Protein 5XNQ (pdb70)

Solvent-accessible surface area: 14158 Å² total; per-residue (Å²): 146,79,73,109,105,68,51,6,205,120,13,84,38,106,99,151,94,131,61,12,12,0,46,0,31,154,79,33,5,120,92,5,10,103,67,4,7,72,91,0,20,51,0,73,0,8,42,3,117,0,55,66,1,86,86,138,9,0,15,103,0,49,49,0,43,43,0,14,0,7,124,5,54,0,64,104,16,35,69,97,2,1,48,47,1,150,59,1,124,9,0,51,0,19,40,9,129,5,73,114,0,52,60,65,17,0,43,38,0,54,73,0,33,49,0,15,0,24,66,9,81,0,71,105,12,22,93,68,0,1,76,53,0,109,26,0,48,48,0,24,0,9,106,11,58,0,98,72,7,15,20,110,11,1,39,117,0,92,46,0,64,23,0,15,0,13,62,8,91,1,77,82,8,42,150,45,3,8,57,118,0,133,128,3,65,124,1,38,0,36,44,5,106,2,97,80,3,6,82,10,103,18,2,87,98,6,33,72,98,36,139,98,76,126,136,44,101,67,60,5,35,8,38,1,7,54,9,44,3,45,1,2,34,48,0,39,35,0,40,146,6,52,49,132,76,77,110,1,50,1,44,29,37,120,165,9,75,55,92,99,0,33,65,0,49,68,134,79,5,120,29,92,77,73,58,31,38,148,105,16,118,69,40,150

Sequence (284 aa):
PGDPQICPKRCVCQILSPNLATLCAKKGLLFVPPNIDRRTVELRLADNFVTNIKRKDFANMTSLVDLTLSRNTISFITPHAFADLRNLRALHLNSNRLTKITNDMFSGLSNLHHLILNNNQLTLISSTAFDDVFALEELDLSYNNLETIPWDAVEKMVSLHTLSLDHNMIDNIPKGTFSHLHKMTRLDVTSNKLQKLPPDPLFQRAQVLATSGIISPSTFALSFGGNPLHCNCELLWLRRLSREDDLETCASPPLLTGRYFWSIPEEEFLCEPPGDPESNPAGE

Secondary structure (DSSP, 8-state):
--PPPP--TTSEEEEETTEEEEE-TTS--SS--S---TT-SEEE--S----EE-TTTSTT-SS--EEE--S----EE-TTSSTT-SS--EEE--SS---EE-SSSSTT-SS--EEE--S----EE-TTTTTT-TT-SEEE--SS--S---HHHHTT-SS--EEE--SS------TTTTTT-----EEE--SS--S-----GGGGGSS-B-SSSS-BPP--EEE--SS-EE-SGGGHHHHHS-------BEEESGGGTTSBGGGS-GGG--PPP-------TT--

GO terms:
  GO:0005515 protein binding (F, IPI)
  GO:0050728 negative regulation of inflammatory response (P, IDA)

Organism: Homo sapiens (NCBI:txid9606)

B-factor: mean 86.06, std 26.26, range [41.06, 203.65]

Structure (mmCIF, N/CA/C/O backbone):
data_5XNQ
#
_entry.id   5XNQ
#
_cell.length_a   152.601
_cell.length_b   152.601
_cell.length_c   93.822
_cell.angle_alpha   90.00
_cell.angle_beta   90.00
_cell.angle_gamma   120.00
#
_symmetry.space_group_name_H-M   'P 63 2 2'
#
loop_
_entity.id
_entity.type
_entity.pdbx_description
1 polymer 'Leucine-rich repeat and fibronectin type-III domain-containing protein 5'
2 non-polymer 2-acetamido-2-deoxy-beta-D-glucopyranose
3 non-polymer 'SODIUM ION'
4 non-polymer 'CALCIUM ION'
5 non-polymer 'CHLORIDE ION'
6 non-polymer 'SULFATE ION'
7 water water
#
loop_
_atom_site.group_PDB
_atom_site.id
_atom_site.type_symbol
_atom_site.label_atom_id
_atom_site.label_alt_id
_atom_site.label_comp_id
_atom_site.label_asym_id
_atom_site.label_entity_id
_atom_site.label_seq_id
_atom_site.pdbx_PDB_ins_code
_atom_site.Cartn_x
_atom_site.Cartn_y
_atom_site.Cartn_z
_atom_site.occupancy
_atom_site.B_iso_or_equiv
_atom_site.auth_seq_id
_atom_site.auth_comp_id
_atom_site.auth_asym_id
_atom_site.auth_atom_id
_atom_site.pdbx_PDB_model_num
ATOM 1 N N . PRO A 1 1 ? -69.116 7.943 -16.525 1.00 137.58 14 PRO A N 1
ATOM 2 C CA . PRO A 1 1 ? -70.302 8.654 -17.017 1.00 134.29 14 PRO A CA 1
ATOM 3 C C . PRO A 1 1 ? -71.449 7.711 -17.377 1.00 137.46 14 PRO A C 1
ATOM 4 O O . PRO A 1 1 ? -71.308 6.494 -17.263 1.00 134.21 14 PRO A O 1
ATOM 8 N N . GLY A 1 2 ? -72.573 8.282 -17.800 1.00 138.35 15 GLY A N 1
ATOM 9 C CA . GLY A 1 2 ? -73.752 7.517 -18.158 1.00 131.90 15 GLY A CA 1
ATOM 10 C C . GLY A 1 2 ? -73.809 7.142 -19.624 1.00 128.59 15 GLY A C 1
ATOM 11 O O . GLY A 1 2 ? -74.896 6.931 -20.171 1.00 126.44 15 GLY A O 1
ATOM 12 N N . ASP A 1 3 ? -72.644 7.076 -20.270 1.00 128.83 16 ASP A N 1
ATOM 13 C CA . ASP A 1 3 ? -72.569 6.844 -21.705 1.00 127.75 16 ASP A CA 1
ATOM 14 C C . ASP A 1 3 ? -73.283 5.546 -22.089 1.00 123.25 16 ASP A C 1
ATOM 15 O O . ASP A 1 3 ? -73.433 4.639 -21.262 1.00 118.24 16 ASP A O 1
ATOM 20 N N . PRO A 1 4 ? -73.752 5.441 -23.334 1.00 120.95 17 PRO A N 1
ATOM 21 C CA . PRO A 1 4 ? -74.341 4.180 -23.795 1.00 119.95 17 PRO A CA 1
ATOM 22 C C . PRO A 1 4 ? -73.313 3.057 -23.777 1.00 113.10 17 PRO A C 1
ATOM 23 O O . PRO A 1 4 ? -72.103 3.283 -23.824 1.00 106.55 17 PRO A O 1
ATOM 27 N N . GLN A 1 5 ? -73.816 1.829 -23.700 1.00 108.30 18 GLN A N 1
ATOM 28 C CA . GLN A 1 5 ? -72.942 0.670 -23.579 1.00 103.07 18 GLN A CA 1
ATOM 29 C C . GLN A 1 5 ? -72.163 0.432 -24.868 1.00 100.70 18 GLN A C 1
ATOM 30 O O . GLN A 1 5 ? -72.716 0.483 -25.970 1.00 98.63 18 GLN A O 1
ATOM 36 N N . ILE A 1 6 ? -70.866 0.170 -24.717 1.00 93.47 19 ILE A N 1
ATOM 37 C CA . ILE A 1 6 ? -69.969 -0.137 -25.826 1.00 86.61 19 ILE A CA 1
ATOM 38 C C . ILE A 1 6 ? -69.796 -1.647 -25.903 1.00 82.24 19 ILE A C 1
ATOM 39 O O . ILE A 1 6 ? -69.575 -2.307 -24.879 1.00 79.71 19 ILE A O 1
ATOM 44 N N . CYS A 1 7 ? -69.902 -2.199 -27.112 1.00 76.97 20 CYS A N 1
ATOM 45 C CA . CYS A 1 7 ? -69.631 -3.606 -27.335 1.00 69.04 20 CYS A CA 1
ATOM 46 C C . CYS A 1 7 ? -68.818 -3.754 -28.614 1.00 71.06 20 CYS A C 1
ATOM 47 O O . CYS A 1 7 ? -69.096 -3.067 -29.608 1.00 78.32 20 CYS A O 1
ATOM 50 N N . PRO A 1 8 ? -67.824 -4.639 -28.626 1.00 71.24 21 PRO A N 1
ATOM 51 C CA . PRO A 1 8 ? -67.060 -4.868 -29.855 1.00 68.61 21 PRO A CA 1
ATOM 52 C C . PRO A 1 8 ? -67.900 -5.590 -30.895 1.00 65.72 21 PRO A C 1
ATOM 53 O O . PRO A 1 8 ? -68.861 -6.297 -30.583 1.00 68.20 21 PRO A O 1
ATOM 57 N N . LYS A 1 9 ? -67.555 -5.356 -32.163 1.00 72.27 22 LYS A N 1
ATOM 58 C CA . LYS A 1 9 ? -68.356 -5.902 -33.256 1.00 72.38 22 LYS A CA 1
ATOM 59 C C . LYS A 1 9 ? -68.389 -7.420 -33.198 1.00 73.52 22 LYS A C 1
ATOM 60 O O . LYS A 1 9 ? -69.432 -8.037 -33.452 1.00 72.38 22 LYS A O 1
ATOM 66 N N . ARG A 1 10 ? -67.264 -8.033 -32.832 1.00 74.61 23 ARG A N 1
ATOM 67 C CA . ARG A 1 10 ? -67.098 -9.479 -32.817 1.00 66.77 23 ARG A CA 1
ATOM 68 C C . ARG A 1 10 ? -67.583 -10.138 -31.534 1.00 64.13 23 ARG A C 1
ATOM 69 O O . ARG A 1 10 ? -67.587 -11.369 -31.459 1.00 70.72 23 ARG A O 1
ATOM 77 N N . CYS A 1 11 ? -67.988 -9.379 -30.529 1.00 56.30 24 CYS A N 1
ATOM 78 C CA . CYS A 1 11 ? -68.312 -9.975 -29.244 1.00 59.14 24 CYS A CA 1
ATOM 79 C C . CYS A 1 11 ? -69.812 -9.940 -28.997 1.00 61.38 24 CYS A C 1
ATOM 80 O O . CYS A 1 11 ? -70.598 -9.411 -29.785 1.00 70.83 24 CYS A O 1
ATOM 83 N N . VAL A 1 12 ? -70.204 -10.511 -27.867 1.00 60.89 25 VAL A N 1
ATOM 84 C CA . VAL A 1 12 ? -71.582 -10.459 -27.391 1.00 61.48 25 VAL A CA 1
ATOM 85 C C . VAL A 1 12 ? -71.557 -9.896 -25.978 1.00 56.62 25 VAL A C 1
ATOM 86 O O . VAL A 1 12 ? -70.783 -10.361 -25.136 1.00 62.29 25 VAL A O 1
ATOM 90 N N . CYS A 1 13 ? -72.379 -8.885 -25.723 1.00 56.56 26 CYS A N 1
ATOM 91 C CA . CYS A 1 13 ? -72.408 -8.220 -24.430 1.00 63.55 26 CYS A CA 1
ATOM 92 C C . CYS A 1 13 ? -73.741 -8.484 -23.746 1.00 69.13 26 CYS A C 1
ATOM 93 O O . CYS A 1 13 ? -74.802 -8.220 -24.321 1.00 72.01 26 CYS A O 1
ATOM 96 N N . GLN A 1 14 ? -73.679 -9.015 -22.528 1.00 67.64 27 GLN A N 1
ATOM 97 C CA . GLN A 1 14 ? -74.858 -9.334 -21.738 1.00 69.90 27 GLN A CA 1
ATOM 98 C C . GLN A 1 14 ? -74.985 -8.352 -20.583 1.00 71.70 27 GLN A C 1
ATOM 99 O O . GLN A 1 14 ? -73.986 -7.976 -19.964 1.00 70.96 27 GLN A O 1
ATOM 105 N N . ILE A 1 15 ? -76.214 -7.932 -20.300 1.00 73.90 28 ILE A N 1
ATOM 106 C CA . ILE A 1 15 ? -76.511 -7.115 -19.133 1.00 81.39 28 ILE A CA 1
ATOM 107 C C . ILE A 1 15 ? -77.517 -7.881 -18.286 1.00 74.08 28 ILE A C 1
ATOM 108 O O . ILE A 1 15 ? -78.682 -8.024 -18.678 1.00 76.01 28 ILE A O 1
ATOM 113 N N . LEU A 1 16 ? -77.079 -8.374 -17.129 1.00 92.30 29 LEU A N 1
ATOM 114 C CA . LEU A 1 16 ? -77.990 -8.844 -16.090 1.00 94.15 29 LEU A CA 1
ATOM 115 C C . LEU A 1 16 ? -77.798 -7.902 -14.915 1.00 99.62 29 LEU A C 1
ATOM 116 O O . LEU A 1 16 ? -76.812 -8.021 -14.183 1.00 108.32 29 LEU A O 1
ATOM 121 N N . SER A 1 17 ? -78.760 -7.008 -14.709 1.00 106.15 30 SER A N 1
ATOM 122 C CA . SER A 1 17 ? -78.547 -5.828 -13.876 1.00 118.18 30 SER A CA 1
ATOM 123 C C . SER A 1 17 ? -78.129 -6.177 -12.454 1.00 117.08 30 SER A C 1
ATOM 124 O O . SER A 1 17 ? -78.652 -7.123 -11.863 1.00 107.42 30 SER A O 1
ATOM 127 N N . PRO A 1 18 ? -77.172 -5.414 -11.899 1.00 124.20 31 PRO A N 1
ATOM 128 C CA . PRO A 1 18 ? -76.377 -4.344 -12.524 1.00 117.90 31 PRO A CA 1
ATOM 129 C C . PRO A 1 18 ? -75.278 -4.818 -13.489 1.00 121.40 31 PRO A C 1
ATOM 130 O O . PRO A 1 18 ? -74.803 -4.034 -14.312 1.00 108.72 31 PRO A O 1
ATOM 134 N N . ASN A 1 19 ? -74.892 -6.087 -13.373 1.00 118.23 32 ASN A N 1
ATOM 135 C CA . ASN A 1 19 ? -73.681 -6.598 -14.006 1.00 104.89 32 ASN A CA 1
ATOM 136 C C . ASN A 1 19 ? -73.745 -6.569 -15.533 1.00 93.96 32 ASN A C 1
ATOM 137 O O . ASN A 1 19 ? -74.793 -6.797 -16.149 1.00 94.25 32 ASN A O 1
ATOM 142 N N . LEU A 1 20 ? -72.580 -6.306 -16.133 1.00 79.07 33 LEU A N 1
ATOM 143 C CA . LEU A 1 20 ? -72.349 -6.335 -17.571 1.00 75.36 33 LEU A CA 1
ATOM 144 C C . LEU A 1 20 ? -71.178 -7.265 -17.864 1.00 72.74 33 LEU A C 1
ATOM 145 O O . LEU A 1 20 ? -70.177 -7.261 -17.141 1.00 74.60 33 LEU A O 1
ATOM 150 N N . ALA A 1 21 ? -71.306 -8.064 -18.923 1.00 69.97 34 ALA A N 1
ATOM 151 C CA . ALA A 1 21 ? -70.295 -9.032 -19.323 1.00 67.94 34 ALA A CA 1
ATOM 152 C C . ALA A 1 21 ? -70.015 -8.901 -20.812 1.00 66.46 34 ALA A C 1
ATOM 153 O O . ALA A 1 21 ? -70.937 -8.713 -21.609 1.00 66.13 34 ALA A O 1
ATOM 155 N N . THR A 1 22 ? -68.740 -9.001 -21.182 1.00 60.54 35 THR A N 1
ATOM 156 C CA . THR A 1 22 ? -68.318 -8.979 -22.580 1.00 60.85 35 THR A CA 1
ATOM 157 C C . THR A 1 22 ? -67.717 -10.337 -22.920 1.00 61.20 35 THR A C 1
ATOM 158 O O . THR A 1 22 ? -66.640 -10.685 -22.423 1.00 55.44 35 THR A O 1
ATOM 162 N N . LEU A 1 23 ? -68.405 -11.097 -23.770 1.00 58.36 36 LEU A N 1
ATOM 163 C CA . LEU A 1 23 ? -67.972 -12.432 -24.173 1.00 57.18 36 LEU A CA 1
ATOM 164 C C . LEU A 1 23 ? -67.420 -12.333 -25.590 1.00 51.58 36 LEU A C 1
ATOM 165 O O . LEU A 1 23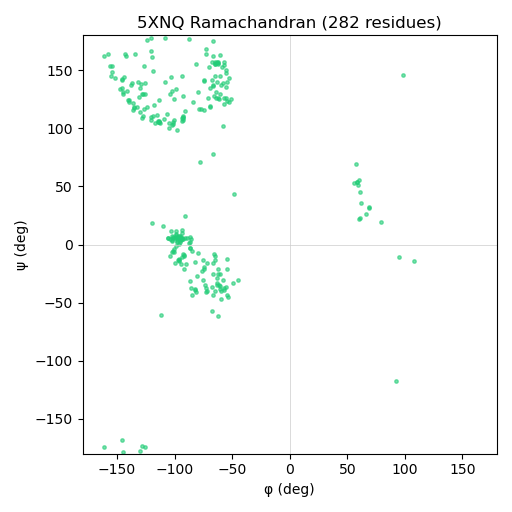 ? -68.172 -12.176 -26.556 1.00 48.94 36 LEU A O 1
ATOM 170 N N . CYS A 1 24 ? -66.092 -12.379 -25.694 1.00 56.75 37 CYS A N 1
ATOM 171 C CA . CYS A 1 24 ? -65.360 -12.392 -26.954 1.00 56.83 37 CYS A CA 1
ATOM 172 C C . CYS A 1 24 ? -64.776 -13.757 -27.313 1.00 52.57 37 CYS A C 1
ATOM 173 O O . CYS A 1 24 ? -63.996 -13.848 -28.266 1.00 57.27 37 CYS A O 1
ATOM 176 N N . ALA A 1 25 ? -65.073 -14.801 -26.542 1.00 55.72 38 ALA A N 1
ATOM 177 C CA . ALA A 1 25 ? -64.333 -16.054 -26.658 1.00 48.88 38 ALA A CA 1
ATOM 178 C C . ALA A 1 25 ? -64.506 -16.708 -28.026 1.00 50.60 38 ALA A C 1
ATOM 179 O O . ALA A 1 25 ? -65.599 -16.716 -28.599 1.00 52.75 38 ALA A O 1
ATOM 181 N N . LYS A 1 26 ? -63.404 -17.259 -28.542 1.00 47.81 39 LYS A N 1
ATOM 182 C CA . LYS A 1 26 ? -63.402 -18.082 -29.755 1.00 56.34 39 LYS A CA 1
ATOM 183 C C . LYS A 1 26 ? -63.880 -17.296 -30.975 1.00 54.71 39 LYS A C 1
ATOM 184 O O . LYS A 1 26 ? -64.558 -17.830 -31.855 1.00 54.37 39 LYS A O 1
ATOM 190 N N . LYS A 1 27 ? -63.536 -16.012 -31.026 1.00 54.92 40 LYS A N 1
ATOM 191 C CA . LYS A 1 27 ? -63.860 -15.173 -32.173 1.00 55.23 40 LYS A CA 1
ATOM 192 C C . LYS A 1 27 ? -62.701 -15.002 -33.148 1.00 58.41 40 LYS A C 1
ATOM 193 O O . LYS A 1 27 ? -62.868 -14.328 -34.169 1.00 61.94 40 LYS A O 1
ATOM 199 N N . GLY A 1 28 ? -61.540 -15.592 -32.867 1.00 59.03 41 GLY A N 1
ATOM 200 C CA . GLY A 1 28 ? -60.400 -15.466 -33.754 1.00 49.50 41 GLY A CA 1
ATOM 201 C C . GLY A 1 28 ? -59.634 -14.168 -33.640 1.00 53.71 41 GLY A C 1
ATOM 202 O O . GLY A 1 28 ? -58.894 -13.815 -34.563 1.00 52.22 41 GLY A O 1
ATOM 203 N N . LEU A 1 29 ? -59.780 -13.448 -32.530 1.00 48.03 42 LEU A N 1
ATOM 204 C CA . LEU A 1 29 ? -59.138 -12.150 -32.380 1.00 51.81 42 LEU A CA 1
ATOM 205 C C . LEU A 1 29 ? -57.622 -12.286 -32.322 1.00 58.05 42 LEU A C 1
ATOM 206 O O . LEU A 1 29 ? -57.087 -13.179 -31.659 1.00 61.87 42 LEU A O 1
ATOM 211 N N . LEU A 1 30 ? -56.930 -11.391 -33.026 1.00 61.93 43 LEU A N 1
ATOM 212 C CA . LEU A 1 30 ? -55.477 -11.298 -32.958 1.00 57.86 43 LEU A CA 1
ATOM 213 C C . LEU A 1 30 ? -54.992 -10.305 -31.910 1.00 56.94 43 LEU A C 1
ATOM 214 O O . LEU A 1 30 ? -53.790 -10.264 -31.628 1.00 64.29 43 LEU A O 1
ATOM 219 N N . PHE A 1 31 ? -55.891 -9.509 -31.338 1.00 58.17 44 PHE A N 1
ATOM 220 C CA . PHE A 1 31 ? -55.550 -8.557 -30.290 1.00 61.28 44 PHE A CA 1
ATOM 221 C C . PHE A 1 31 ? -56.817 -8.238 -29.515 1.00 58.93 44 PHE A C 1
ATOM 222 O O . PHE A 1 31 ? -57.929 -8.530 -29.964 1.00 61.38 44 PHE A O 1
ATOM 230 N N . VAL A 1 32 ? -56.636 -7.649 -28.338 1.00 56.22 45 VAL A N 1
ATOM 231 C CA . VAL A 1 32 ? -57.805 -7.237 -27.555 1.00 62.22 45 VAL A CA 1
ATOM 232 C C . VAL A 1 32 ? -58.586 -6.190 -28.339 1.00 66.17 45 VAL A C 1
ATOM 233 O O . VAL A 1 32 ? -57.997 -5.184 -28.782 1.00 67.72 45 VAL A O 1
ATOM 237 N N . PRO A 1 33 ? -59.883 -6.381 -28.564 1.00 67.55 46 PRO A N 1
ATOM 238 C CA . PRO A 1 33 ? -60.676 -5.379 -29.283 1.00 72.24 46 PRO A CA 1
ATOM 239 C C . PRO A 1 33 ? -60.566 -4.020 -28.616 1.00 80.31 46 PRO A C 1
ATOM 240 O O . PRO A 1 33 ? -60.636 -3.914 -27.382 1.00 70.88 46 PRO A O 1
ATOM 244 N N . PRO A 1 34 ? -60.385 -2.956 -29.404 1.00 89.09 47 PRO A N 1
ATOM 245 C CA . PRO A 1 34 ? -60.071 -1.652 -28.797 1.00 85.59 47 PRO A CA 1
ATOM 246 C C . PRO A 1 34 ? -61.216 -1.064 -27.995 1.00 89.07 47 PRO A C 1
ATOM 247 O O . PRO A 1 34 ? -60.975 -0.439 -26.954 1.00 87.20 47 PRO A O 1
ATOM 251 N N . ASN A 1 35 ? -62.457 -1.249 -28.435 1.00 81.04 48 ASN A N 1
ATOM 252 C CA . ASN A 1 35 ? -63.606 -0.662 -27.754 1.00 79.54 48 ASN A CA 1
ATOM 253 C C . ASN A 1 35 ? -64.264 -1.752 -26.919 1.00 81.25 48 ASN A C 1
ATOM 254 O O . ASN A 1 35 ? -64.963 -2.622 -27.442 1.00 86.39 48 ASN A O 1
ATOM 259 N N . ILE A 1 36 ? -64.054 -1.680 -25.608 1.00 76.51 49 ILE A N 1
ATOM 260 C CA . ILE A 1 36 ? -64.685 -2.566 -24.640 1.00 65.12 49 ILE A CA 1
ATOM 261 C C . ILE A 1 36 ? -65.131 -1.693 -23.482 1.00 66.24 49 ILE A C 1
ATOM 262 O O . ILE A 1 36 ? -64.303 -1.010 -22.868 1.00 68.53 49 ILE A O 1
ATOM 267 N N . ASP A 1 37 ? -66.428 -1.703 -23.189 1.00 68.72 50 ASP A N 1
ATOM 268 C CA . ASP A 1 37 ? -66.965 -0.805 -22.178 1.00 70.52 50 ASP A CA 1
ATOM 269 C C . ASP A 1 37 ? -66.221 -0.984 -20.863 1.00 71.57 50 ASP A C 1
ATOM 270 O O . ASP A 1 37 ? -66.110 -2.097 -20.343 1.00 76.16 50 ASP A O 1
ATOM 275 N N . ARG A 1 38 ? -65.705 0.124 -20.331 1.00 72.10 51 ARG A N 1
ATOM 276 C CA . ARG A 1 38 ? -64.867 0.071 -19.140 1.00 75.96 51 ARG A CA 1
ATOM 277 C C . ARG A 1 38 ? -65.620 -0.404 -17.905 1.00 76.62 51 ARG A C 1
ATOM 278 O O . ARG A 1 38 ? -64.984 -0.669 -16.880 1.00 81.73 51 ARG A O 1
ATOM 286 N N . ARG A 1 39 ? -66.943 -0.520 -17.975 1.00 73.45 52 ARG A N 1
ATOM 287 C CA . ARG A 1 39 ? -67.754 -0.940 -16.842 1.00 77.56 52 ARG A CA 1
ATOM 288 C C . ARG A 1 39 ? -68.015 -2.441 -16.816 1.00 76.88 52 ARG A C 1
ATOM 289 O O . ARG A 1 39 ? -68.774 -2.903 -15.958 1.00 75.40 52 ARG A O 1
ATOM 297 N N . THR A 1 40 ? -67.417 -3.205 -17.730 1.00 71.46 53 THR A N 1
ATOM 298 C CA . THR A 1 40 ? -67.683 -4.637 -17.801 1.00 72.28 53 THR A CA 1
ATOM 299 C C . THR A 1 40 ? -67.218 -5.342 -16.530 1.00 69.01 53 THR A C 1
ATOM 300 O O . THR A 1 40 ? -66.100 -5.127 -16.052 1.00 69.38 53 THR A O 1
ATOM 304 N N . VAL A 1 41 ? -68.102 -6.167 -15.967 1.00 67.29 54 VAL A N 1
ATOM 305 C CA . VAL A 1 41 ? -67.765 -6.930 -14.769 1.00 68.80 54 VAL A CA 1
ATOM 306 C C . VAL A 1 41 ? -66.989 -8.196 -15.122 1.00 69.51 54 VAL A C 1
ATOM 307 O O . VAL A 1 41 ? -66.050 -8.578 -14.413 1.00 62.52 54 VAL A O 1
ATOM 311 N N . GLU A 1 42 ? -67.364 -8.868 -16.210 1.00 74.09 55 GLU A N 1
ATOM 312 C CA . GLU A 1 42 ? -66.748 -10.126 -16.617 1.00 69.32 55 GLU A CA 1
ATOM 313 C C . GLU A 1 42 ? -66.321 -10.021 -18.074 1.00 66.99 55 GLU A C 1
ATOM 314 O O . GLU A 1 42 ? -67.125 -9.645 -18.933 1.00 64.85 55 GLU A O 1
ATOM 320 N N . LEU A 1 43 ? -65.063 -10.365 -18.351 1.00 59.67 56 LEU A N 1
ATOM 321 C CA . LEU A 1 43 ? -64.491 -10.255 -19.689 1.00 53.23 56 LEU A CA 1
ATOM 322 C C . LEU A 1 43 ? -63.904 -11.599 -20.088 1.00 59.79 56 LEU A C 1
ATOM 323 O O . LEU A 1 43 ? -62.951 -12.070 -19.459 1.00 59.78 56 LEU A O 1
ATOM 328 N N . ARG A 1 44 ? -64.459 -12.208 -21.138 1.00 62.05 57 ARG A N 1
ATOM 329 C CA . ARG A 1 44 ? -64.049 -13.538 -21.582 1.00 57.14 57 ARG A CA 1
ATOM 330 C C . ARG A 1 44 ? -63.375 -13.402 -22.943 1.00 54.67 57 ARG A C 1
ATOM 331 O O . ARG A 1 44 ? -64.043 -13.188 -23.959 1.00 53.97 57 ARG A O 1
ATOM 339 N N . LEU A 1 45 ? -62.046 -13.504 -22.952 1.00 55.01 58 LEU A N 1
ATOM 340 C CA . LEU A 1 45 ? -61.242 -13.479 -24.168 1.00 51.66 58 LEU A CA 1
ATOM 341 C C . LEU A 1 45 ? -60.728 -14.852 -24.592 1.00 50.48 58 LEU A C 1
ATOM 342 O O . LEU A 1 45 ? -59.952 -14.937 -25.550 1.00 57.33 58 LEU A O 1
ATOM 347 N N . ALA A 1 46 ? -61.124 -15.919 -23.901 1.00 52.56 59 ALA A N 1
ATOM 348 C CA . ALA A 1 46 ? -60.469 -17.210 -24.060 1.00 53.89 59 ALA A CA 1
ATOM 349 C C . ALA A 1 46 ? -60.609 -17.742 -25.488 1.00 50.67 59 ALA A C 1
ATOM 350 O O . ALA A 1 46 ? -61.519 -17.375 -26.238 1.00 53.17 59 ALA A O 1
ATOM 352 N N . ASP A 1 47 ? -59.668 -18.611 -25.858 1.00 52.75 60 ASP A N 1
ATOM 353 C CA . ASP A 1 47 ? -59.654 -19.284 -27.158 1.00 55.86 60 ASP A CA 1
ATOM 354 C C . ASP A 1 47 ? -59.551 -18.287 -28.310 1.00 52.99 60 ASP A C 1
ATOM 355 O O . ASP A 1 47 ? -60.253 -18.388 -29.317 1.00 55.79 60 ASP A O 1
ATOM 360 N N . ASN A 1 48 ? -58.648 -17.324 -28.159 1.00 55.68 61 ASN A N 1
ATOM 361 C CA . ASN A 1 48 ? -58.302 -16.396 -29.225 1.00 53.43 61 ASN A CA 1
ATOM 362 C C . ASN A 1 48 ? -56.797 -16.453 -29.465 1.00 58.40 61 ASN A C 1
ATOM 363 O O . ASN A 1 48 ? -56.064 -17.187 -28.798 1.00 63.30 61 ASN A O 1
ATOM 368 N N . PHE A 1 49 ? -56.347 -15.708 -30.468 1.00 63.12 62 PHE A N 1
ATOM 369 C CA . PHE A 1 49 ? -54.954 -15.693 -30.890 1.00 61.31 62 PHE A CA 1
ATOM 370 C C . PHE A 1 49 ? -54.177 -14.460 -30.424 1.00 59.21 62 PHE A C 1
ATOM 371 O O . PHE A 1 49 ? -53.089 -14.203 -30.950 1.00 63.68 62 PHE A O 1
ATOM 379 N N . VAL A 1 50 ? -54.739 -13.665 -29.505 1.00 53.32 63 VAL A N 1
ATOM 380 C CA . VAL A 1 50 ? -54.090 -12.443 -29.029 1.00 59.83 63 VAL A CA 1
ATOM 381 C C . VAL A 1 50 ? -52.658 -12.731 -28.601 1.00 64.02 63 VAL A C 1
ATOM 382 O O . VAL A 1 50 ? -52.417 -13.614 -27.773 1.00 56.80 63 VAL A O 1
ATOM 386 N N . THR A 1 51 ? -51.699 -11.990 -29.174 1.00 66.20 64 THR A N 1
ATOM 387 C CA . THR A 1 51 ? -50.291 -12.150 -28.821 1.00 57.95 64 THR A CA 1
ATOM 388 C C . THR A 1 51 ? -49.753 -11.119 -27.830 1.00 63.16 64 THR A C 1
ATOM 389 O O . THR A 1 51 ? -48.714 -11.371 -27.208 1.00 60.88 64 THR A O 1
ATOM 393 N N . ASN A 1 52 ? -50.447 -10.006 -27.605 1.00 66.32 65 ASN A N 1
ATOM 394 C CA . ASN A 1 52 ? -49.853 -8.919 -26.836 1.00 65.10 65 ASN A CA 1
ATOM 395 C C . ASN A 1 52 ? -50.919 -8.213 -26.014 1.00 71.64 65 ASN A C 1
ATOM 396 O O . ASN A 1 52 ? -52.045 -8.017 -26.479 1.00 78.26 65 ASN A O 1
ATOM 401 N N . ILE A 1 53 ? -50.550 -7.818 -24.801 1.00 65.35 66 ILE A N 1
ATOM 402 C CA . ILE A 1 53 ? -51.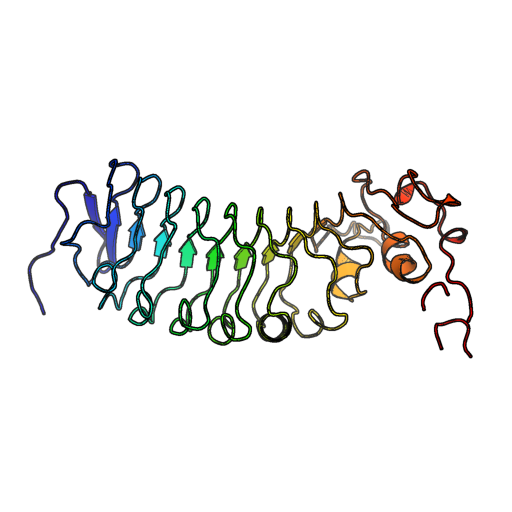431 -7.071 -23.913 1.00 70.41 66 ILE A CA 1
ATOM 403 C C . ILE A 1 53 ? -50.897 -5.648 -23.830 1.00 82.16 66 ILE A C 1
ATOM 404 O O . ILE A 1 53 ? -49.856 -5.397 -23.210 1.00 86.08 66 ILE A O 1
ATOM 409 N N . LYS A 1 54 ? -51.610 -4.718 -24.455 1.00 80.49 67 LYS A N 1
ATOM 410 C CA . LYS A 1 54 ? -51.248 -3.312 -24.421 1.00 73.10 67 LYS A CA 1
ATOM 411 C C . LYS A 1 54 ? -51.741 -2.662 -23.129 1.00 78.67 67 LYS A C 1
ATOM 412 O O . LYS A 1 54 ? -52.682 -3.133 -22.484 1.00 74.78 67 LYS A O 1
ATOM 418 N N . ARG A 1 55 ? -51.068 -1.574 -22.743 1.00 85.81 68 ARG A N 1
ATOM 419 C CA . ARG A 1 55 ? -51.457 -0.843 -21.540 1.00 79.12 68 ARG A CA 1
ATOM 420 C C . ARG A 1 55 ? -52.911 -0.390 -21.612 1.00 75.12 68 ARG A C 1
ATOM 421 O O . ARG A 1 55 ? -53.629 -0.415 -20.605 1.00 70.75 68 ARG A O 1
ATOM 429 N N . LYS A 1 56 ? -53.366 0.010 -22.798 1.00 77.38 69 LYS A N 1
ATOM 430 C CA . LYS A 1 56 ? -54.708 0.551 -22.966 1.00 82.43 69 LYS A CA 1
ATOM 431 C C . LYS A 1 56 ? -55.798 -0.513 -22.939 1.00 80.10 69 LYS A C 1
ATOM 432 O O . LYS A 1 56 ? -56.977 -0.156 -22.829 1.00 80.83 69 LYS A O 1
ATOM 438 N N . ASP A 1 57 ? -55.443 -1.796 -23.041 1.00 77.27 70 ASP A N 1
ATOM 439 C CA . ASP A 1 57 ? -56.453 -2.835 -23.217 1.00 72.87 70 ASP A CA 1
ATOM 440 C C . ASP A 1 57 ? -57.404 -2.895 -22.028 1.00 75.33 70 ASP A C 1
ATOM 441 O O . ASP A 1 57 ? -58.614 -2.690 -22.170 1.00 81.01 70 ASP A O 1
ATOM 446 N N . PHE A 1 58 ? -56.871 -3.182 -20.845 1.00 73.66 71 PHE A N 1
ATOM 447 C CA . PHE A 1 58 ? -57.670 -3.330 -19.638 1.00 73.16 71 PHE A CA 1
ATOM 448 C C . PHE A 1 58 ? -57.662 -2.084 -18.763 1.00 74.97 71 PHE A C 1
ATOM 449 O O . PHE A 1 58 ? -58.196 -2.121 -17.649 1.00 77.79 71 PHE A O 1
ATOM 457 N N . ALA A 1 59 ? -57.045 -0.998 -19.229 1.00 79.30 72 ALA A N 1
ATOM 458 C CA . ALA A 1 59 ? -56.982 0.232 -18.451 1.00 81.48 72 ALA A CA 1
ATOM 459 C C . ALA A 1 59 ? -58.375 0.693 -18.040 1.00 79.83 72 ALA A C 1
ATOM 460 O O . ALA A 1 59 ? -59.334 0.595 -18.810 1.00 83.48 72 ALA A O 1
ATOM 462 N N . ASN A 1 60 ? -58.472 1.177 -16.799 1.00 82.52 73 ASN A N 1
ATOM 463 C CA . ASN A 1 60 ? -59.679 1.787 -16.239 1.00 92.55 73 ASN A CA 1
ATOM 464 C C . ASN A 1 60 ? -60.836 0.812 -16.083 1.00 85.61 73 ASN A C 1
ATOM 465 O O . ASN A 1 60 ? -61.995 1.237 -16.078 1.00 82.88 73 ASN A O 1
ATOM 470 N N . MET A 1 61 ? -60.584 -0.480 -15.923 1.00 84.92 74 MET A N 1
ATOM 471 C CA . MET A 1 61 ? -61.688 -1.402 -15.683 1.00 85.38 74 MET A CA 1
ATOM 472 C C . MET A 1 61 ? -61.730 -1.610 -14.176 1.00 82.02 74 MET A C 1
ATOM 473 O O . MET A 1 61 ? -60.989 -2.424 -13.618 1.00 87.30 74 MET A O 1
ATOM 478 N N . THR A 1 62 ? -62.638 -0.880 -13.530 1.00 82.23 75 THR A N 1
ATOM 479 C CA . THR A 1 62 ? -62.730 -0.875 -12.078 1.00 85.24 75 THR A CA 1
ATOM 480 C C . THR A 1 62 ? -63.574 -2.031 -11.567 1.00 88.33 75 THR A C 1
ATOM 481 O O . THR A 1 62 ? -63.197 -2.705 -10.602 1.00 92.10 75 THR A O 1
ATOM 485 N N . SER A 1 63 ? -64.709 -2.278 -12.213 1.00 84.05 76 SER A N 1
ATOM 486 C CA . SER A 1 63 ? -65.645 -3.306 -11.792 1.00 85.24 76 SER A CA 1
ATOM 487 C C . SER A 1 63 ? -65.319 -4.672 -12.376 1.00 78.58 76 SER A C 1
ATOM 488 O O . SER A 1 63 ? -66.059 -5.628 -12.123 1.00 77.28 76 SER A O 1
ATOM 491 N N . LEU A 1 64 ? -64.241 -4.785 -13.148 1.00 69.59 77 LEU A N 1
ATOM 492 C CA . LEU A 1 64 ? -63.873 -6.065 -13.735 1.00 68.09 77 LEU A CA 1
ATOM 493 C C . LEU A 1 64 ? -63.515 -7.064 -12.640 1.00 68.02 77 LEU A C 1
ATOM 494 O O . LEU A 1 64 ? -62.658 -6.797 -11.792 1.00 68.38 77 LEU A O 1
ATOM 499 N N . VAL A 1 65 ? -64.170 -8.222 -12.672 1.00 72.81 78 VAL A N 1
ATOM 500 C CA . VAL A 1 65 ? -64.008 -9.262 -11.658 1.00 73.43 78 VAL A CA 1
ATOM 501 C C . VAL A 1 65 ? -63.325 -10.495 -12.238 1.00 72.34 78 VAL A C 1
ATOM 502 O O . VAL A 1 65 ? -62.275 -10.919 -11.752 1.00 69.79 78 VAL A O 1
ATOM 506 N N . ASP A 1 66 ? -63.936 -11.119 -13.240 1.00 67.65 79 ASP A N 1
ATOM 507 C CA . ASP A 1 66 ? -63.358 -12.274 -13.913 1.00 70.07 79 ASP A CA 1
ATOM 508 C C . ASP A 1 66 ? -62.769 -11.847 -15.252 1.00 69.53 79 ASP A C 1
ATOM 509 O O . ASP A 1 66 ? -63.419 -11.137 -16.026 1.00 66.55 79 ASP A O 1
ATOM 514 N N . LEU A 1 67 ? -61.535 -12.272 -15.513 1.00 58.42 80 LEU A N 1
ATOM 515 C CA . LEU A 1 67 ? -60.869 -12.050 -16.791 1.00 55.68 80 LEU A CA 1
ATOM 516 C C . LEU A 1 67 ? -60.193 -13.348 -17.207 1.00 59.93 80 LEU A C 1
ATOM 517 O O . LEU A 1 67 ? -59.312 -13.843 -16.496 1.00 59.79 80 LEU A O 1
ATOM 522 N N . THR A 1 68 ? -60.601 -13.899 -18.350 1.00 54.85 81 THR A N 1
ATOM 523 C CA . THR A 1 68 ? -60.077 -15.173 -18.837 1.00 57.46 81 THR A CA 1
ATOM 524 C C . THR A 1 68 ? -59.396 -14.931 -20.177 1.00 56.87 81 THR A C 1
ATOM 525 O O . THR A 1 68 ? -60.058 -14.605 -21.169 1.00 59.46 81 THR A O 1
ATOM 529 N N . LEU A 1 69 ? -58.071 -15.049 -20.187 1.00 56.73 82 LEU A N 1
ATOM 530 C CA . LEU A 1 69 ? -57.251 -14.992 -21.388 1.00 55.11 82 LEU A CA 1
ATOM 531 C C . LEU A 1 69 ? -56.861 -16.375 -21.900 1.00 56.39 82 LEU A C 1
ATOM 532 O O . LEU A 1 69 ? -56.023 -16.477 -22.802 1.00 62.13 82 LEU A O 1
ATOM 537 N N . SER A 1 70 ? -57.433 -17.430 -21.322 1.00 57.05 83 SER A N 1
ATOM 538 C CA . SER A 1 70 ? -56.970 -18.799 -21.523 1.00 58.41 83 SER A CA 1
ATOM 539 C C . SER A 1 70 ? -56.916 -19.179 -23.000 1.00 55.44 83 SER A C 1
ATOM 540 O O . SER A 1 70 ? -57.709 -18.710 -23.820 1.00 53.71 83 SER A O 1
ATOM 543 N N . ARG A 1 71 ? -55.954 -20.045 -23.325 1.00 56.52 84 ARG A N 1
ATOM 544 C CA . ARG A 1 71 ? -55.794 -20.602 -24.669 1.00 54.59 84 ARG A CA 1
ATOM 545 C C . ARG A 1 71 ? -55.660 -19.496 -25.713 1.00 61.38 84 ARG A C 1
ATOM 546 O O . ARG A 1 71 ? -56.370 -19.453 -26.720 1.00 60.45 84 ARG A O 1
ATOM 554 N N . ASN A 1 72 ? -54.723 -18.599 -25.449 1.00 64.26 85 ASN A N 1
ATOM 555 C CA . ASN A 1 72 ? -54.236 -17.594 -26.374 1.00 60.79 85 ASN A CA 1
ATOM 556 C C . ASN A 1 72 ? -52.746 -17.832 -26.554 1.00 62.35 85 ASN A C 1
ATOM 557 O O . ASN A 1 72 ? -52.128 -18.601 -25.815 1.00 72.29 85 ASN A O 1
ATOM 562 N N . THR A 1 73 ? -52.163 -17.212 -27.563 1.00 65.19 86 THR A N 1
ATOM 563 C CA . THR A 1 73 ? -50.714 -17.239 -27.706 1.00 67.16 86 THR A CA 1
ATOM 564 C C . THR A 1 73 ? -50.207 -15.870 -27.275 1.00 63.15 86 THR A C 1
ATOM 565 O O . THR A 1 73 ? -50.185 -14.941 -28.078 1.00 75.80 86 THR A O 1
ATOM 569 N N . ILE A 1 74 ? -49.704 -15.773 -26.046 1.00 61.89 87 ILE A N 1
ATOM 570 C CA . ILE A 1 74 ? -49.350 -14.493 -25.435 1.00 62.99 87 ILE A CA 1
ATOM 571 C C . ILE A 1 74 ? -47.912 -14.590 -24.947 1.00 68.05 87 ILE A C 1
ATOM 572 O O . ILE A 1 74 ? -47.625 -15.311 -23.983 1.00 60.42 87 ILE A O 1
ATOM 577 N N . SER A 1 75 ? -47.007 -13.866 -25.606 1.00 72.06 88 SER A N 1
ATOM 578 C CA . SER A 1 75 ? -45.613 -13.813 -25.191 1.00 63.73 88 SER A CA 1
ATOM 579 C C . SER A 1 75 ? -45.239 -12.551 -24.419 1.00 62.23 88 SER A C 1
ATOM 580 O O . SER A 1 75 ? -44.111 -12.470 -23.922 1.00 71.42 88 SER A O 1
ATOM 583 N N . PHE A 1 76 ? -46.137 -11.575 -24.289 1.00 69.88 89 PHE A N 1
ATOM 584 C CA . PHE A 1 76 ? -45.745 -10.302 -23.696 1.00 69.81 89 PHE A CA 1
ATOM 585 C C . PHE A 1 76 ? -46.926 -9.631 -23.011 1.00 67.94 89 PHE A C 1
ATOM 586 O O . PHE A 1 76 ? -48.054 -9.677 -23.508 1.00 73.66 89 PHE A O 1
ATOM 594 N N . ILE A 1 77 ? -46.646 -8.983 -21.882 1.00 71.74 90 ILE A N 1
ATOM 595 C CA . ILE A 1 77 ? -47.619 -8.168 -21.163 1.00 76.41 90 ILE A CA 1
ATOM 596 C C . ILE A 1 77 ? -46.954 -6.843 -20.820 1.00 83.93 90 ILE A C 1
ATOM 597 O O . ILE A 1 77 ? -45.955 -6.818 -20.091 1.00 85.97 90 ILE A O 1
ATOM 602 N N . THR A 1 78 ? -47.499 -5.751 -21.348 1.00 86.22 91 THR A N 1
ATOM 603 C CA . THR A 1 78 ? -46.974 -4.431 -21.036 1.00 83.23 91 THR A CA 1
ATOM 604 C C . THR A 1 78 ? -47.057 -4.188 -19.530 1.00 89.90 91 THR A C 1
ATOM 605 O O . THR A 1 78 ? -48.055 -4.551 -18.898 1.00 90.32 91 THR A O 1
ATOM 609 N N . PRO A 1 79 ? -46.019 -3.615 -18.920 1.00 94.08 92 PRO A N 1
ATOM 610 C CA . PRO A 1 79 ? -46.091 -3.305 -17.488 1.00 88.68 92 PRO A CA 1
ATOM 611 C C . PRO A 1 79 ? -47.245 -2.363 -17.170 1.00 83.67 92 PRO A C 1
ATOM 612 O O . PRO A 1 79 ? -47.688 -1.577 -18.010 1.00 82.23 92 PRO A O 1
ATOM 616 N N . HIS A 1 80 ? -47.736 -2.468 -15.933 1.00 90.04 93 HIS A N 1
ATOM 617 C CA . HIS A 1 80 ? -48.892 -1.727 -15.426 1.00 93.45 93 HIS A CA 1
ATOM 618 C C . HIS A 1 80 ? -50.170 -2.028 -16.205 1.00 89.51 93 HIS A C 1
ATOM 619 O O . HIS A 1 80 ? -51.110 -1.228 -16.186 1.00 84.95 93 HIS A O 1
ATOM 626 N N . ALA A 1 81 ? -50.241 -3.184 -16.874 1.00 88.30 94 ALA A N 1
ATOM 627 C CA . ALA A 1 81 ? -51.429 -3.502 -17.661 1.00 81.09 94 ALA A CA 1
ATOM 628 C C . ALA A 1 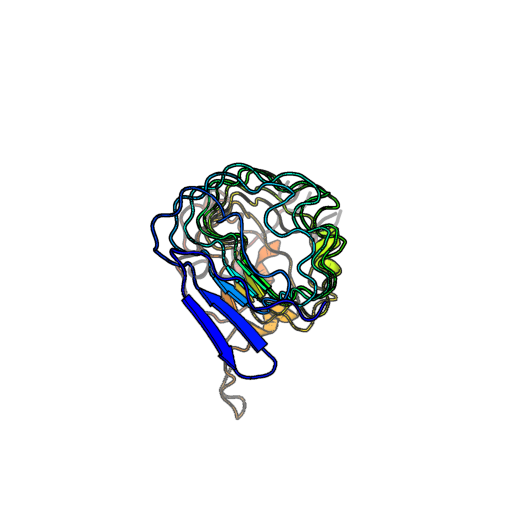81 ? -52.615 -3.834 -16.765 1.00 76.01 94 ALA A C 1
ATOM 629 O O . ALA A 1 81 ? -53.750 -3.444 -17.058 1.00 79.78 94 ALA A O 1
ATOM 631 N N . PHE A 1 82 ? -52.374 -4.560 -15.679 1.00 68.25 95 PHE A N 1
ATOM 632 C CA . PHE A 1 82 ? -53.411 -4.876 -14.707 1.00 79.36 95 PHE A CA 1
ATOM 633 C C . PHE A 1 82 ? -53.462 -3.875 -13.564 1.00 86.34 95 PHE A C 1
ATOM 634 O O . PHE A 1 82 ? -54.218 -4.084 -12.610 1.00 84.73 95 PHE A O 1
ATOM 642 N N . ALA A 1 83 ? -52.667 -2.804 -13.636 1.00 90.88 96 ALA A N 1
ATOM 643 C CA . ALA A 1 83 ? -52.534 -1.881 -12.517 1.00 93.15 96 ALA A CA 1
ATOM 644 C C . ALA A 1 83 ? -53.846 -1.199 -12.149 1.00 95.85 96 ALA A C 1
ATOM 645 O O . ALA A 1 83 ? -53.983 -0.721 -11.017 1.00 95.46 96 ALA A O 1
ATOM 647 N N . ASP A 1 84 ? -54.813 -1.153 -13.062 1.00 92.25 97 ASP A N 1
ATOM 648 C CA . ASP A 1 84 ? -56.052 -0.420 -12.837 1.00 90.05 97 ASP A CA 1
ATOM 649 C C . ASP A 1 84 ? -57.197 -1.282 -12.320 1.00 90.26 97 ASP A C 1
ATOM 650 O O . ASP A 1 84 ? -58.291 -0.753 -12.101 1.00 88.00 97 ASP A O 1
ATOM 655 N N . LEU A 1 85 ? -56.989 -2.580 -12.107 1.00 89.73 98 LEU A N 1
ATOM 656 C CA . LEU A 1 85 ? -58.076 -3.465 -11.692 1.00 86.45 98 LEU A CA 1
ATOM 657 C C . LEU A 1 85 ? -57.946 -3.716 -10.194 1.00 88.29 98 LEU A C 1
ATOM 658 O O . LEU A 1 85 ? -57.122 -4.523 -9.758 1.00 98.86 98 LEU A O 1
ATOM 663 N N . ARG A 1 86 ? -58.782 -3.039 -9.405 1.00 90.27 99 ARG A N 1
ATOM 664 C CA . ARG A 1 86 ? -58.829 -3.284 -7.969 1.00 91.19 99 ARG A CA 1
ATOM 665 C C . ARG A 1 86 ? -59.764 -4.421 -7.581 1.00 87.48 99 ARG A C 1
ATOM 666 O O . ARG A 1 86 ? -59.509 -5.108 -6.585 1.00 92.00 99 ARG A O 1
ATOM 674 N N . ASN A 1 87 ? -60.843 -4.630 -8.334 1.00 85.36 100 ASN A N 1
ATOM 675 C CA . ASN A 1 87 ? -61.910 -5.543 -7.947 1.00 83.83 100 ASN A CA 1
ATOM 676 C C . ASN A 1 87 ? -61.758 -6.942 -8.533 1.00 78.80 100 ASN A C 1
ATOM 677 O O . ASN A 1 87 ? -62.659 -7.770 -8.361 1.00 73.14 100 ASN A O 1
ATOM 682 N N . LEU A 1 88 ? -60.650 -7.232 -9.210 1.00 74.67 101 LEU A N 1
ATOM 683 C CA . LEU A 1 88 ? -60.528 -8.492 -9.932 1.00 70.72 101 LEU A CA 1
ATOM 684 C C . LEU A 1 88 ? -60.312 -9.638 -8.948 1.00 73.97 101 LEU A C 1
ATOM 685 O O . LEU A 1 88 ? -59.297 -9.675 -8.245 1.00 78.44 101 LEU A O 1
ATOM 690 N N . ARG A 1 89 ? -61.270 -10.571 -8.893 1.00 73.40 102 ARG A N 1
ATOM 691 C CA . ARG A 1 89 ? -61.146 -11.756 -8.050 1.00 72.78 102 ARG A CA 1
ATOM 692 C C . ARG A 1 89 ? -60.526 -12.955 -8.763 1.00 74.19 102 ARG A C 1
ATOM 693 O O . ARG A 1 89 ? -59.970 -13.837 -8.095 1.00 71.38 102 ARG A O 1
ATOM 701 N N . ALA A 1 90 ? -60.552 -12.990 -10.094 1.00 71.87 103 ALA A N 1
ATOM 702 C CA . ALA A 1 90 ? -60.111 -14.171 -10.824 1.00 69.10 103 ALA A CA 1
ATOM 703 C C . ALA A 1 90 ? -59.449 -13.751 -12.126 1.00 64.35 103 ALA A C 1
ATOM 704 O O . ALA A 1 90 ? -59.973 -12.899 -12.848 1.00 61.56 103 ALA A O 1
ATOM 706 N N . LEU A 1 91 ? -58.302 -14.361 -12.423 1.00 61.29 104 LEU A N 1
ATOM 707 C CA . LEU A 1 91 ? -57.556 -14.085 -13.646 1.00 55.28 104 LEU A CA 1
ATOM 708 C C . LEU A 1 91 ? -57.022 -15.400 -14.195 1.00 62.77 104 LEU A C 1
ATOM 709 O O . LEU A 1 91 ? -56.313 -16.120 -13.486 1.00 63.28 104 LEU A O 1
ATOM 714 N N . HIS A 1 92 ? -57.354 -15.714 -15.451 1.00 58.32 105 HIS A N 1
ATOM 715 C CA . HIS A 1 92 ? -56.918 -16.952 -16.093 1.00 56.55 105 HIS A CA 1
ATOM 716 C C . HIS A 1 92 ? -55.960 -16.612 -17.230 1.00 54.49 105 HIS A C 1
ATOM 717 O O . HIS A 1 92 ? -56.382 -16.112 -18.278 1.00 47.84 105 HIS A O 1
ATOM 724 N N . LEU A 1 93 ? -54.672 -16.870 -17.008 1.00 56.86 106 LEU A N 1
ATOM 725 C CA . LEU A 1 93 ? -53.629 -16.737 -18.018 1.00 51.28 106 LEU A CA 1
ATOM 726 C C . LEU A 1 93 ? -53.201 -18.069 -18.625 1.00 53.17 106 LEU A C 1
ATOM 727 O O . LEU A 1 93 ? -52.224 -18.107 -19.381 1.00 52.40 106 LEU A O 1
ATOM 732 N N . ASN A 1 94 ? -53.877 -19.162 -18.283 1.00 57.19 107 ASN A N 1
ATOM 733 C CA . ASN A 1 94 ? -53.391 -20.496 -18.605 1.00 51.82 107 ASN A CA 1
ATOM 734 C C . ASN A 1 94 ? -53.330 -20.740 -20.114 1.00 53.67 107 ASN A C 1
ATOM 735 O O . ASN A 1 94 ? -54.054 -20.129 -20.907 1.00 52.03 107 ASN A O 1
ATOM 740 N N . SER A 1 95 ? -52.463 -21.683 -20.495 1.00 56.95 108 SER A N 1
ATOM 741 C CA . SER A 1 95 ? -52.277 -22.098 -21.888 1.00 56.72 108 SER A CA 1
ATOM 742 C C . SER A 1 95 ? -51.865 -20.920 -22.766 1.00 59.58 108 SER A C 1
ATOM 743 O O . SER A 1 95 ? -52.485 -20.622 -23.789 1.00 53.76 108 SER A O 1
ATOM 746 N N . ASN A 1 96 ? -50.797 -20.246 -22.351 1.00 70.16 109 ASN A N 1
ATOM 747 C CA . ASN A 1 96 ? -50.213 -19.148 -23.107 1.00 64.46 109 ASN A CA 1
ATOM 748 C C . ASN A 1 96 ? -48.705 -19.366 -23.248 1.00 65.65 109 ASN A C 1
ATOM 749 O O . ASN A 1 96 ? -48.153 -20.383 -22.815 1.00 74.27 109 ASN A O 1
ATOM 754 N N . ARG A 1 97 ? -48.040 -18.398 -23.879 1.00 66.33 110 ARG A N 1
ATOM 755 C CA . ARG A 1 97 ? -46.609 -18.451 -24.167 1.00 69.21 110 ARG A CA 1
ATOM 756 C C . ARG A 1 97 ? -45.739 -17.682 -23.170 1.00 67.74 110 ARG A C 1
ATOM 757 O O . ARG A 1 97 ? -44.546 -17.491 -23.434 1.00 69.87 110 ARG A O 1
ATOM 765 N N . LEU A 1 98 ? -46.306 -17.203 -22.063 1.00 61.73 111 LEU A N 1
ATOM 766 C CA . LEU A 1 98 ? -45.547 -16.430 -21.083 1.00 63.97 111 LEU A CA 1
ATOM 767 C C . LEU A 1 98 ? -44.314 -17.188 -20.616 1.00 65.65 111 LEU A C 1
ATOM 768 O O . LEU A 1 98 ? -44.415 -18.321 -20.139 1.00 66.29 111 LEU A O 1
ATOM 773 N N . THR A 1 99 ? -43.146 -16.564 -20.767 1.00 70.90 112 THR A N 1
ATOM 774 C CA . THR A 1 99 ? -41.901 -17.139 -20.278 1.00 68.53 112 THR A CA 1
ATOM 775 C C . THR A 1 99 ? -41.422 -16.557 -18.952 1.00 66.74 112 THR A C 1
ATOM 776 O O . THR A 1 99 ? -40.446 -17.068 -18.394 1.00 69.25 112 THR A O 1
ATOM 780 N N . LYS A 1 100 ? -42.069 -15.516 -18.431 1.00 74.99 113 LYS A N 1
ATOM 781 C CA . LYS A 1 100 ? -41.550 -14.846 -17.245 1.00 72.81 113 LYS A CA 1
ATOM 782 C C . LYS A 1 100 ? -42.686 -14.128 -16.530 1.00 74.06 113 LYS A C 1
ATOM 783 O O . LYS A 1 100 ? -43.677 -13.735 -17.152 1.00 86.18 113 LYS A O 1
ATOM 789 N N . ILE A 1 101 ? -42.526 -13.954 -15.221 1.00 70.71 114 ILE A N 1
ATOM 790 C CA . ILE A 1 101 ? -43.437 -13.156 -14.408 1.00 78.83 114 ILE A CA 1
ATOM 791 C C . ILE A 1 101 ? -42.618 -12.082 -13.709 1.00 88.84 114 ILE A C 1
ATOM 792 O O . ILE A 1 101 ? -41.720 -12.395 -12.918 1.00 89.87 114 ILE A O 1
ATOM 797 N N . THR A 1 102 ? -42.928 -10.821 -13.997 1.00 88.50 115 THR A N 1
ATOM 798 C CA . THR A 1 102 ? -42.167 -9.705 -13.462 1.00 85.47 115 THR A CA 1
ATOM 799 C C . THR A 1 102 ? -42.716 -9.284 -12.099 1.00 89.34 115 THR A C 1
ATOM 800 O O . THR A 1 102 ? -43.716 -9.813 -11.609 1.00 88.24 115 THR A O 1
ATOM 804 N N . ASN A 1 103 ? -42.050 -8.303 -11.482 1.00 96.84 116 ASN A N 1
ATOM 805 C CA . ASN A 1 103 ? -42.521 -7.773 -10.206 1.00 96.99 116 ASN A CA 1
ATOM 806 C C . ASN A 1 103 ? -43.753 -6.899 -10.385 1.00 99.16 116 ASN A C 1
ATOM 807 O O . ASN A 1 103 ? -44.640 -6.891 -9.523 1.00 90.93 116 ASN A O 1
ATOM 812 N N . ASP A 1 104 ? -43.825 -6.161 -11.489 1.00 97.90 117 ASP A N 1
ATOM 813 C CA . ASP A 1 104 ? -44.873 -5.177 -11.711 1.00 99.49 117 ASP A CA 1
ATOM 814 C C . ASP A 1 104 ? -46.126 -5.766 -12.342 1.00 92.66 117 ASP A C 1
ATOM 815 O O . ASP A 1 104 ? -47.104 -5.036 -12.531 1.00 99.35 117 ASP A O 1
ATOM 820 N N . MET A 1 105 ? -46.121 -7.056 -12.682 1.00 93.22 118 MET A N 1
ATOM 821 C CA . MET A 1 105 ? -47.227 -7.629 -13.443 1.00 86.77 118 MET A CA 1
ATOM 822 C C . MET A 1 105 ? -48.515 -7.662 -12.624 1.00 81.81 118 MET A C 1
ATOM 823 O O . MET A 1 105 ? -49.539 -7.102 -13.030 1.00 85.21 118 MET A O 1
ATOM 828 N N . PHE A 1 106 ? -48.481 -8.323 -11.470 1.00 79.32 119 PHE A N 1
ATOM 829 C CA . PHE A 1 106 ? -49.644 -8.484 -10.606 1.00 82.37 119 PHE A CA 1
ATOM 830 C C . PHE A 1 106 ? -49.689 -7.462 -9.478 1.00 86.01 119 PHE A C 1
ATOM 831 O O . PHE A 1 106 ? -50.550 -7.565 -8.598 1.00 87.53 119 PHE A O 1
ATOM 839 N N . SER A 1 107 ? -48.779 -6.484 -9.487 1.00 91.32 120 SER A N 1
ATOM 840 C CA . SER A 1 107 ? -48.528 -5.629 -8.331 1.00 96.82 120 SER A CA 1
ATOM 841 C C . SER A 1 107 ? -49.773 -4.937 -7.783 1.00 93.16 120 SER A C 1
ATOM 842 O O . SER A 1 107 ? -49.773 -4.521 -6.620 1.00 97.20 120 SER A O 1
ATOM 845 N N . GLY A 1 108 ? -50.827 -4.796 -8.578 1.00 90.56 121 GLY A N 1
ATOM 846 C CA . GLY A 1 108 ? -51.953 -3.995 -8.145 1.00 94.82 121 GLY A CA 1
ATOM 847 C C . GLY A 1 108 ? -53.099 -4.731 -7.482 1.00 99.65 121 GLY A C 1
ATOM 848 O O . GLY A 1 108 ? -53.916 -4.104 -6.802 1.00 102.05 121 GLY A O 1
ATOM 849 N N . LEU A 1 109 ? -53.171 -6.052 -7.641 1.00 103.13 122 LEU A N 1
ATOM 850 C CA . LEU A 1 109 ? -54.394 -6.792 -7.344 1.00 96.03 122 LEU A CA 1
ATOM 851 C C . LEU A 1 109 ? -54.352 -7.310 -5.910 1.00 91.54 122 LEU A C 1
ATOM 852 O O . LEU A 1 109 ? -53.635 -8.268 -5.604 1.00 103.27 122 LEU A O 1
ATOM 857 N N . SER A 1 110 ? -55.134 -6.677 -5.035 1.00 94.01 123 SER A N 1
ATOM 858 C CA . SER A 1 110 ? -55.334 -7.132 -3.663 1.00 98.71 123 SER A CA 1
ATOM 859 C C . SER A 1 110 ? -56.446 -8.167 -3.537 1.00 91.69 123 SER A C 1
ATOM 860 O O . SER A 1 110 ? -56.334 -9.099 -2.735 1.00 92.27 123 SER A O 1
ATOM 863 N N . ASN A 1 111 ? -57.521 -8.007 -4.308 1.00 90.71 124 ASN A N 1
ATOM 864 C CA . ASN A 1 111 ? -58.746 -8.786 -4.161 1.00 88.47 124 ASN A CA 1
ATOM 865 C C . ASN A 1 111 ? -58.717 -10.115 -4.906 1.00 84.28 124 ASN A C 1
ATOM 866 O O . ASN A 1 111 ? -59.732 -10.818 -4.920 1.00 83.71 124 ASN A O 1
ATOM 871 N N . LEU A 1 112 ? -57.594 -10.476 -5.521 1.00 84.32 125 LEU A N 1
ATOM 872 C CA . LEU A 1 112 ? -57.551 -11.623 -6.420 1.00 79.54 125 LEU A CA 1
ATOM 873 C C . LEU A 1 112 ? -57.516 -12.919 -5.617 1.00 78.35 125 LEU A C 1
ATOM 874 O O . LEU A 1 112 ? -56.561 -13.169 -4.873 1.00 78.91 125 LEU A O 1
ATOM 879 N N . HIS A 1 113 ? -58.562 -13.738 -5.759 1.00 74.29 126 HIS A N 1
ATOM 880 C CA . HIS A 1 113 ? -58.618 -15.046 -5.118 1.00 78.43 126 HIS A CA 1
ATOM 881 C C . HIS A 1 113 ? -58.185 -16.198 -6.021 1.00 75.02 126 HIS A C 1
ATOM 882 O O . HIS A 1 113 ? -57.964 -17.303 -5.516 1.00 74.48 126 HIS A O 1
ATOM 889 N N . HIS A 1 114 ? -58.054 -15.978 -7.329 1.00 75.15 127 HIS A N 1
ATOM 890 C CA . HIS A 1 114 ? -57.748 -17.060 -8.262 1.00 69.29 127 HIS A CA 1
ATOM 891 C C . HIS A 1 114 ? -56.752 -16.566 -9.299 1.00 64.65 127 HIS A C 1
ATOM 892 O O . HIS A 1 114 ? -57.025 -15.589 -10.001 1.00 62.84 127 HIS A O 1
ATOM 899 N N . LEU A 1 115 ? -55.610 -17.244 -9.403 1.00 64.20 128 LEU A N 1
ATOM 900 C CA . LEU A 1 115 ? -54.608 -16.964 -10.429 1.00 61.84 128 LEU A CA 1
ATOM 901 C C . LEU A 1 115 ? -54.231 -18.282 -11.093 1.00 67.64 128 LEU A C 1
ATOM 902 O O . LEU A 1 115 ? -53.637 -19.153 -10.449 1.00 67.33 128 LEU A O 1
ATOM 907 N N . ILE A 1 116 ? -54.562 -18.429 -12.375 1.00 62.09 129 ILE A N 1
ATOM 908 C CA . ILE A 1 116 ? -54.355 -19.677 -13.105 1.00 56.00 129 ILE A CA 1
ATOM 909 C C . ILE A 1 116 ? -53.304 -19.428 -14.179 1.00 57.04 129 ILE A C 1
ATOM 910 O O . ILE A 1 116 ? -53.581 -18.783 -15.198 1.00 63.24 129 ILE A O 1
ATOM 915 N N . LEU A 1 117 ? -52.092 -19.928 -13.942 1.00 5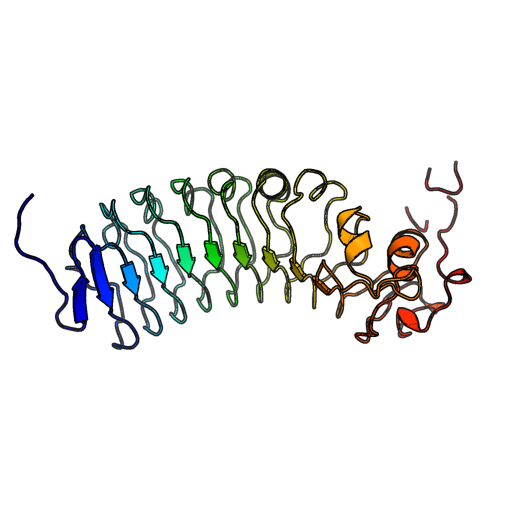6.41 130 LEU A N 1
ATOM 916 C CA . LEU A 1 117 ? -50.966 -19.776 -14.856 1.00 55.83 130 LEU A CA 1
ATOM 917 C C . LEU A 1 117 ? -50.605 -21.041 -15.635 1.00 58.37 130 LEU A C 1
ATOM 918 O O . LEU A 1 117 ? -49.586 -21.044 -16.335 1.00 58.24 130 LEU A O 1
ATOM 923 N N . ASN A 1 118 ? -51.377 -22.121 -15.514 1.00 54.46 131 ASN A N 1
ATOM 924 C CA . ASN A 1 118 ? -50.896 -23.421 -15.969 1.00 49.36 131 ASN A CA 1
ATOM 925 C C . ASN A 1 118 ? -50.648 -23.452 -17.480 1.00 53.87 131 ASN A C 1
ATOM 926 O O . ASN A 1 118 ? -51.199 -22.663 -18.252 1.00 54.04 131 ASN A O 1
ATOM 931 N N . ASN A 1 119 ? -49.790 -24.392 -17.888 1.00 57.27 132 ASN A N 1
ATOM 932 C CA . ASN A 1 119 ? -49.466 -24.645 -19.295 1.00 60.97 132 ASN A CA 1
ATOM 933 C C . ASN A 1 119 ? -48.872 -23.410 -19.973 1.00 66.81 132 ASN A C 1
ATOM 934 O O . ASN A 1 119 ? -49.311 -22.983 -21.043 1.00 64.22 132 ASN A O 1
ATOM 939 N N . ASN A 1 120 ? -47.859 -22.839 -19.337 1.00 69.15 133 ASN A N 1
ATOM 940 C CA . ASN A 1 120 ? -47.008 -21.826 -19.942 1.00 63.37 133 ASN A CA 1
ATOM 941 C C . ASN A 1 120 ? -45.568 -22.330 -19.953 1.00 65.34 133 ASN A C 1
ATOM 942 O O . ASN A 1 120 ? -45.263 -23.430 -19.487 1.00 74.32 133 ASN A O 1
ATOM 947 N N . GLN A 1 121 ? -44.683 -21.520 -20.523 1.00 70.57 134 GLN A N 1
ATOM 948 C CA . GLN A 1 121 ? -43.261 -21.820 -20.601 1.00 69.44 134 GLN A CA 1
ATOM 949 C C . GLN A 1 121 ? -42.427 -21.119 -19.526 1.00 65.87 134 GLN A C 1
ATOM 950 O O . GLN A 1 121 ? -41.199 -21.083 -19.648 1.00 69.57 134 GLN A O 1
ATOM 956 N N . LEU A 1 122 ? -43.065 -20.526 -18.511 1.00 61.61 135 LEU A N 1
ATOM 957 C CA . LEU A 1 122 ? -42.370 -19.702 -17.521 1.00 63.25 135 LEU A CA 1
ATOM 958 C C . LEU A 1 122 ? -41.184 -20.429 -16.903 1.00 68.63 135 LEU A C 1
ATOM 959 O O . LEU A 1 122 ? -41.338 -21.500 -16.309 1.00 64.40 135 LEU A O 1
ATOM 964 N N . THR A 1 123 ? -39.999 -19.827 -17.026 1.00 72.04 136 THR A N 1
ATOM 965 C CA . THR A 1 123 ? -38.810 -20.304 -16.333 1.00 62.79 136 THR A CA 1
ATOM 966 C C . THR A 1 123 ? -38.526 -19.577 -15.021 1.00 71.31 136 THR A C 1
ATOM 967 O O . THR A 1 123 ? -37.709 -20.066 -14.232 1.00 76.64 136 THR A O 1
ATOM 971 N N . LEU A 1 124 ? -39.177 -18.444 -14.756 1.00 73.54 137 LEU A N 1
ATOM 972 C CA . LEU A 1 124 ? -38.798 -17.618 -13.616 1.00 76.62 137 LEU A CA 1
ATOM 973 C C . LEU A 1 124 ? -39.970 -16.776 -13.134 1.00 76.35 137 LEU A C 1
ATOM 974 O O . LEU A 1 124 ? -40.820 -16.354 -13.922 1.00 84.28 137 LEU A O 1
ATOM 979 N N . ILE A 1 125 ? -39.983 -16.517 -11.828 1.00 71.00 138 ILE A N 1
ATOM 980 C CA . ILE A 1 125 ? -40.923 -15.601 -11.194 1.00 76.47 138 ILE A CA 1
ATOM 981 C C . ILE A 1 125 ? -40.121 -14.662 -10.305 1.00 88.62 138 ILE A C 1
ATOM 982 O O . ILE A 1 125 ? -39.343 -15.118 -9.459 1.00 94.15 138 ILE A O 1
ATOM 987 N N . SER A 1 126 ? -40.309 -13.359 -10.493 1.00 88.65 139 SER A N 1
ATOM 988 C CA . SER A 1 126 ? -39.552 -12.379 -9.730 1.00 89.99 139 SER A CA 1
ATOM 989 C C . SER A 1 126 ? -39.904 -12.459 -8.246 1.00 92.28 139 SER A C 1
ATOM 990 O O . SER A 1 126 ? -40.978 -12.925 -7.854 1.00 94.88 139 SER A O 1
ATOM 993 N N . SER A 1 127 ? -38.972 -11.983 -7.417 1.00 93.22 140 SER A N 1
ATOM 994 C CA . SER A 1 127 ? -39.033 -12.246 -5.982 1.00 94.27 140 SER A CA 1
ATOM 995 C C . SER A 1 127 ? -40.247 -11.592 -5.332 1.00 96.04 140 SER A C 1
ATOM 996 O O . SER A 1 127 ? -40.882 -12.188 -4.453 1.00 93.85 140 SER A O 1
ATOM 999 N N . THR A 1 128 ? -40.580 -10.370 -5.737 1.00 97.80 141 THR A N 1
ATOM 1000 C CA . THR A 1 128 ? -41.676 -9.621 -5.138 1.00 97.74 141 THR A CA 1
ATOM 1001 C C . THR A 1 128 ? -42.985 -9.760 -5.902 1.00 96.68 141 THR A C 1
ATOM 1002 O O . THR A 1 128 ? -43.961 -9.089 -5.551 1.00 92.78 141 THR A O 1
ATOM 1006 N N . ALA A 1 129 ? -43.028 -10.604 -6.937 1.00 96.23 142 ALA A N 1
ATOM 1007 C CA . ALA A 1 129 ? -44.182 -10.632 -7.832 1.00 95.36 142 ALA A CA 1
ATOM 1008 C C . ALA A 1 129 ? -45.467 -10.997 -7.098 1.00 90.10 142 ALA A C 1
ATOM 1009 O O . ALA A 1 129 ? -46.543 -10.491 -7.434 1.00 93.70 142 ALA A O 1
ATOM 1011 N N . PHE A 1 130 ? -45.382 -11.882 -6.106 1.00 86.22 143 PHE A N 1
ATOM 1012 C CA . PHE A 1 130 ? -46.549 -12.378 -5.388 1.00 91.17 143 PHE A CA 1
ATOM 1013 C C . PHE A 1 130 ? -46.837 -11.610 -4.099 1.00 92.91 143 PHE A C 1
ATOM 1014 O O . PHE A 1 130 ? -47.703 -12.027 -3.324 1.00 94.26 143 PHE A O 1
ATOM 1022 N N . ASP A 1 131 ? -46.120 -10.516 -3.840 1.00 97.95 144 ASP A N 1
ATOM 1023 C CA . ASP A 1 131 ? -46.279 -9.814 -2.569 1.00 96.49 144 ASP A CA 1
ATOM 1024 C C . ASP A 1 131 ? -47.684 -9.245 -2.391 1.00 99.32 144 ASP A C 1
ATOM 1025 O O . ASP A 1 131 ? -48.185 -9.184 -1.263 1.00 99.26 144 ASP A O 1
ATOM 1030 N N . ASP A 1 132 ? -48.335 -8.828 -3.477 1.00 102.59 145 ASP A N 1
ATOM 1031 C CA . ASP A 1 132 ? -49.642 -8.183 -3.387 1.00 101.54 145 ASP A CA 1
ATOM 1032 C C . ASP A 1 132 ? -50.817 -9.149 -3.521 1.00 98.30 145 ASP A C 1
ATOM 1033 O O . ASP A 1 132 ? -51.962 -8.738 -3.301 1.00 89.66 145 ASP A O 1
ATOM 1038 N N . VAL A 1 133 ? -50.566 -10.412 -3.861 1.00 100.62 146 VAL A N 1
ATOM 1039 C CA . VAL A 1 133 ? -51.613 -11.375 -4.196 1.00 94.32 146 VAL A CA 1
ATOM 1040 C C . VAL A 1 133 ? -52.025 -12.183 -2.971 1.00 93.92 146 VAL A C 1
ATOM 1041 O O . VAL A 1 133 ? -52.722 -13.197 -3.091 1.00 94.82 146 VAL A O 1
ATOM 1045 N N . PHE A 1 134 ? -51.592 -11.748 -1.787 1.00 91.69 147 PHE A N 1
ATOM 1046 C CA . PHE A 1 134 ? -51.667 -12.537 -0.560 1.00 94.65 147 PHE A CA 1
ATOM 1047 C C . PHE A 1 134 ? -53.069 -13.045 -0.230 1.00 86.13 147 PHE A C 1
ATOM 1048 O O . PHE A 1 134 ? -53.225 -13.894 0.654 1.00 90.63 147 PHE A O 1
ATOM 1056 N N . ALA A 1 135 ? -54.093 -12.536 -0.911 1.00 77.27 148 ALA A N 1
ATOM 1057 C CA . ALA A 1 135 ? -55.459 -13.006 -0.716 1.00 81.51 148 ALA A CA 1
ATOM 1058 C C . ALA A 1 135 ? -55.814 -14.213 -1.580 1.00 81.21 148 ALA A C 1
ATOM 1059 O O . ALA A 1 135 ? -56.960 -14.672 -1.528 1.00 81.18 148 ALA A O 1
ATOM 1061 N N . LEU A 1 136 ? -54.869 -14.734 -2.364 1.00 80.94 149 LEU A N 1
ATOM 1062 C CA . LEU A 1 136 ? -55.164 -15.813 -3.303 1.00 77.86 149 LEU A CA 1
ATOM 1063 C C . LEU A 1 136 ? -55.667 -17.063 -2.590 1.00 84.50 149 LEU A C 1
ATOM 1064 O O . LEU A 1 136 ? -55.012 -17.581 -1.681 1.00 86.83 149 LEU A O 1
ATOM 1069 N N . GLU A 1 137 ? -56.841 -17.546 -3.006 1.00 84.43 150 GLU A N 1
ATOM 1070 C CA . GLU A 1 137 ? -57.321 -18.855 -2.585 1.00 84.42 150 GLU A CA 1
ATOM 1071 C C . GLU A 1 137 ? -56.898 -19.984 -3.520 1.00 83.77 150 GLU A C 1
ATOM 1072 O O . GLU A 1 137 ? -56.962 -21.153 -3.121 1.00 79.09 150 GLU A O 1
ATOM 1078 N N . GLU A 1 138 ? -56.469 -19.670 -4.743 1.00 78.74 151 GLU A N 1
ATOM 1079 C CA . GLU A 1 138 ? -56.060 -20.691 -5.702 1.00 76.88 151 GLU A CA 1
ATOM 1080 C C . GLU A 1 138 ? -54.908 -20.169 -6.549 1.00 75.54 151 GLU A C 1
ATOM 1081 O O . GLU A 1 138 ? -54.989 -19.062 -7.090 1.00 76.53 151 GLU A O 1
ATOM 1087 N N . LEU A 1 139 ? -53.848 -20.968 -6.672 1.00 67.15 152 LEU A N 1
ATOM 1088 C CA . LEU A 1 139 ? -52.704 -20.629 -7.512 1.00 66.13 152 LEU A CA 1
ATOM 1089 C C . LEU A 1 139 ? -52.296 -21.861 -8.307 1.00 71.33 152 LEU A C 1
ATOM 1090 O O . LEU A 1 139 ? -51.864 -22.858 -7.721 1.00 63.95 152 LEU A O 1
ATOM 1095 N N . ASP A 1 140 ? -52.415 -21.791 -9.635 1.00 69.72 153 ASP A N 1
ATOM 1096 C CA . ASP A 1 140 ? -52.118 -22.918 -10.518 1.00 64.32 153 ASP A CA 1
ATOM 1097 C C . ASP A 1 140 ? -50.908 -22.565 -11.377 1.00 61.39 153 ASP A C 1
ATOM 1098 O O . ASP A 1 140 ? -51.013 -21.765 -12.312 1.00 61.41 153 ASP A O 1
ATOM 1103 N N . LEU A 1 141 ? -49.764 -23.166 -11.057 1.00 64.52 154 LEU A N 1
ATOM 1104 C CA . LEU A 1 141 ? -48.534 -23.028 -11.828 1.00 61.79 154 LEU A CA 1
ATOM 1105 C C . LEU A 1 141 ? -48.250 -24.222 -12.738 1.00 60.86 154 LEU A C 1
ATOM 1106 O O . LEU A 1 141 ? -47.166 -24.287 -13.326 1.00 64.62 154 LEU A O 1
ATOM 1111 N N . SER A 1 142 ? -49.183 -25.172 -12.842 1.00 57.17 155 SER A N 1
ATOM 1112 C CA . SER A 1 142 ? -48.916 -26.470 -13.460 1.00 57.73 155 SER A CA 1
ATOM 1113 C C . SER A 1 142 ? -48.367 -26.326 -14.875 1.00 58.03 155 SER A C 1
ATOM 1114 O O . SER A 1 142 ? -48.654 -25.358 -15.582 1.00 58.91 155 SER A O 1
ATOM 1117 N N . TYR A 1 143 ? -47.543 -27.297 -15.274 1.00 57.99 156 TYR A N 1
ATOM 1118 C CA . TYR A 1 143 ? -47.010 -27.402 -16.634 1.00 66.03 156 TYR A CA 1
ATOM 1119 C C . TYR A 1 143 ? -46.238 -26.135 -17.021 1.00 65.01 156 TYR A C 1
ATOM 1120 O O . TYR A 1 143 ? -46.653 -25.342 -17.868 1.00 59.50 156 TYR A O 1
ATOM 1129 N N . ASN A 1 144 ? -45.090 -25.973 -16.367 1.00 66.60 157 ASN A N 1
ATOM 1130 C CA . ASN A 1 144 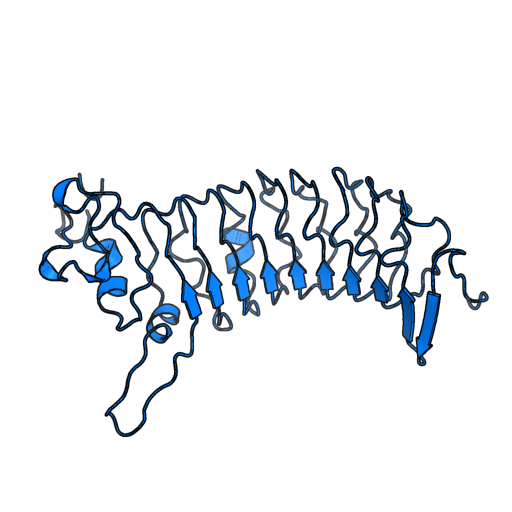? -44.203 -24.846 -16.620 1.00 68.22 157 ASN A CA 1
ATOM 1131 C C . ASN A 1 144 ? -42.757 -25.308 -16.464 1.00 73.02 157 ASN A C 1
ATOM 1132 O O . ASN A 1 144 ? -42.480 -26.488 -16.228 1.00 75.57 157 ASN A O 1
ATOM 1137 N N . ASN A 1 145 ? -41.830 -24.366 -16.633 1.00 72.36 158 ASN A N 1
ATOM 1138 C CA . ASN A 1 145 ? -40.399 -24.612 -16.510 1.00 69.56 158 ASN A CA 1
ATOM 1139 C C . ASN A 1 145 ? -39.826 -24.213 -15.148 1.00 68.20 158 ASN A C 1
ATOM 1140 O O . ASN A 1 145 ? -38.603 -24.242 -14.976 1.00 70.75 158 ASN A O 1
ATOM 1145 N N . LEU A 1 146 ? -40.672 -23.815 -14.196 1.00 66.44 159 LEU A N 1
ATOM 1146 C CA . LEU A 1 146 ? -40.208 -23.241 -12.933 1.00 68.71 159 LEU A CA 1
ATOM 1147 C C . LEU A 1 146 ? -39.341 -24.213 -12.138 1.00 76.03 159 LEU A C 1
ATOM 1148 O O . LEU A 1 146 ? -39.713 -25.373 -11.931 1.00 74.78 159 LEU A O 1
ATOM 1153 N N . GLU A 1 147 ? -38.166 -23.744 -11.709 1.00 79.73 160 GLU A N 1
ATOM 1154 C CA . GLU A 1 147 ? -37.386 -24.454 -10.703 1.00 73.18 160 GLU A CA 1
ATOM 1155 C C . GLU A 1 147 ? -37.606 -23.940 -9.285 1.00 76.57 160 GLU A C 1
ATOM 1156 O O . GLU A 1 147 ? -37.210 -24.621 -8.333 1.00 76.80 160 GLU A O 1
ATOM 1162 N N . THR A 1 148 ? -38.224 -22.773 -9.119 1.00 77.73 161 THR A N 1
ATOM 1163 C CA . THR A 1 148 ? -38.522 -22.249 -7.792 1.00 84.19 161 THR A CA 1
ATOM 1164 C C . THR A 1 148 ? -39.601 -21.180 -7.908 1.00 83.16 161 THR A C 1
ATOM 1165 O O . THR A 1 148 ? -39.847 -20.636 -8.989 1.00 83.45 161 THR A O 1
ATOM 1169 N N . ILE A 1 149 ? -40.238 -20.884 -6.777 1.00 81.09 162 ILE A N 1
ATOM 1170 C CA . ILE A 1 149 ? -41.275 -19.852 -6.717 1.00 87.46 162 ILE A CA 1
ATOM 1171 C C . ILE A 1 149 ? -41.021 -18.980 -5.492 1.00 90.86 162 ILE A C 1
ATOM 1172 O O . ILE A 1 149 ? -40.257 -19.357 -4.590 1.00 87.80 162 ILE A O 1
ATOM 1177 N N . PRO A 1 150 ? -41.649 -17.795 -5.431 1.00 92.64 163 PRO A N 1
ATOM 1178 C CA . PRO A 1 150 ? -41.485 -16.947 -4.241 1.00 88.52 163 PRO A CA 1
ATOM 1179 C C . PRO A 1 150 ? -42.114 -17.555 -2.997 1.00 86.25 163 PRO A C 1
ATOM 1180 O O . PRO A 1 150 ? -43.205 -17.149 -2.582 1.00 84.76 163 PRO A O 1
ATOM 1184 N N . TRP A 1 151 ? -41.425 -18.535 -2.404 1.00 86.21 164 TRP A N 1
ATOM 1185 C CA . TRP A 1 151 ? -41.958 -19.240 -1.241 1.00 92.77 164 TRP A CA 1
ATOM 1186 C C . TRP A 1 151 ? -42.292 -18.283 -0.102 1.00 96.81 164 TRP A C 1
ATOM 1187 O O . TRP A 1 151 ? -43.298 -18.465 0.596 1.00 90.26 164 TRP A O 1
ATOM 1198 N N . ASP A 1 152 ? -41.456 -17.263 0.108 1.00 98.62 165 ASP A N 1
ATOM 1199 C CA . ASP A 1 152 ? -41.705 -16.316 1.190 1.00 100.17 165 ASP A CA 1
ATOM 1200 C C . ASP A 1 152 ? -43.027 -15.587 0.990 1.00 102.40 165 ASP A C 1
ATOM 1201 O O . ASP A 1 152 ? -43.727 -15.277 1.960 1.00 104.23 165 ASP A O 1
ATOM 1206 N N . ALA A 1 153 ? -43.390 -15.311 -0.264 1.00 101.05 166 ALA A N 1
ATOM 1207 C CA . ALA A 1 153 ? -44.685 -14.701 -0.534 1.00 98.83 166 ALA A CA 1
ATOM 1208 C C . ALA A 1 153 ? -45.819 -15.710 -0.404 1.00 92.87 166 ALA A C 1
ATOM 1209 O O . ALA A 1 153 ? -46.937 -15.339 -0.032 1.00 94.93 166 ALA A O 1
ATOM 1211 N N . VAL A 1 154 ? -45.550 -16.985 -0.695 1.00 89.92 167 VAL A N 1
ATOM 1212 C CA . VAL A 1 154 ? -46.606 -17.992 -0.647 1.00 93.33 167 VAL A CA 1
ATOM 1213 C C . VAL A 1 154 ? -46.991 -18.303 0.793 1.00 96.75 167 VAL A C 1
ATOM 1214 O O . VAL A 1 154 ? -48.177 -18.446 1.115 1.00 94.84 167 VAL A O 1
ATOM 1218 N N . GLU A 1 155 ? -46.003 -18.404 1.687 1.00 101.90 168 GLU A N 1
ATOM 1219 C CA . GLU A 1 155 ? -46.307 -18.681 3.086 1.00 105.74 168 GLU A CA 1
ATOM 1220 C C . GLU A 1 155 ? -47.071 -17.545 3.755 1.00 104.32 168 GLU A C 1
ATOM 1221 O O . GLU A 1 155 ? -47.521 -17.711 4.893 1.00 109.77 168 GLU A O 1
ATOM 1227 N N . LYS A 1 156 ? -47.225 -16.407 3.081 1.00 103.50 169 LYS A N 1
ATOM 1228 C CA . LYS A 1 156 ? -48.019 -15.295 3.582 1.00 106.42 169 LYS A CA 1
ATOM 1229 C C . LYS A 1 156 ? -49.448 -15.296 3.055 1.00 104.39 169 LYS A C 1
ATOM 1230 O O . LYS A 1 156 ? -50.212 -14.384 3.384 1.00 105.51 169 LYS A O 1
ATOM 1236 N N . MET A 1 157 ? -49.832 -16.290 2.256 1.00 102.91 170 MET A N 1
ATOM 1237 C CA . MET A 1 157 ? -51.200 -16.394 1.762 1.00 98.40 170 MET A CA 1
ATOM 1238 C C . MET A 1 157 ? -51.974 -17.279 2.730 1.00 97.70 170 MET A C 1
ATOM 1239 O O . MET A 1 157 ? -51.798 -18.501 2.743 1.00 98.29 170 MET A O 1
ATOM 1244 N N . VAL A 1 158 ? -52.857 -16.665 3.516 1.00 100.17 171 VAL A N 1
ATOM 1245 C CA . VAL A 1 158 ? -53.479 -17.374 4.628 1.00 100.20 171 VAL A CA 1
ATOM 1246 C C . VAL A 1 158 ? -54.658 -18.214 4.155 1.00 99.56 171 VAL A C 1
ATOM 1247 O O . VAL A 1 158 ? -54.871 -19.332 4.637 1.00 101.85 171 VAL A O 1
ATOM 1251 N N . SER A 1 159 ? -55.440 -17.698 3.212 1.00 101.82 172 SER A N 1
ATOM 1252 C CA . SER A 1 159 ? -56.681 -18.336 2.798 1.00 99.88 172 SER A CA 1
ATOM 1253 C C . SER A 1 159 ? -56.503 -19.300 1.630 1.00 95.37 172 SER A C 1
ATOM 1254 O O . SER A 1 159 ? -57.499 -19.828 1.127 1.00 97.89 172 SER A O 1
ATOM 1257 N N . LEU A 1 160 ? -55.270 -19.546 1.189 1.00 88.35 173 LEU A N 1
ATOM 1258 C CA . LEU A 1 160 ? -55.051 -20.386 0.018 1.00 87.27 173 LEU A CA 1
ATOM 1259 C C . LEU A 1 160 ? -55.398 -21.834 0.344 1.00 91.80 173 LEU A C 1
ATOM 1260 O O . LEU A 1 160 ? -54.788 -22.439 1.231 1.00 95.08 173 LEU A O 1
ATOM 1265 N N . HIS A 1 161 ? -56.384 -22.390 -0.366 1.00 93.40 174 HIS A N 1
ATOM 1266 C CA . HIS A 1 161 ? -56.740 -23.794 -0.205 1.00 92.21 174 HIS A CA 1
ATOM 1267 C C . HIS A 1 161 ? -56.220 -24.705 -1.313 1.00 87.76 174 HIS A C 1
ATOM 1268 O O . HIS A 1 161 ? -56.371 -25.927 -1.199 1.00 88.13 174 HIS A O 1
ATOM 1275 N N . THR A 1 162 ? -55.616 -24.163 -2.372 1.00 84.82 175 THR A N 1
ATOM 1276 C CA . THR A 1 162 ? -55.137 -24.993 -3.473 1.00 78.83 175 THR A CA 1
ATOM 1277 C C . THR A 1 162 ? -53.850 -24.427 -4.051 1.00 71.21 175 THR A C 1
ATOM 1278 O O . THR A 1 162 ? -53.789 -23.244 -4.396 1.00 75.42 175 THR A O 1
ATOM 1282 N N . LEU A 1 163 ? -52.840 -25.284 -4.186 1.00 72.89 176 LEU A N 1
ATOM 1283 C CA . LEU A 1 163 ? -51.581 -24.932 -4.832 1.00 68.06 176 LEU A CA 1
ATOM 1284 C C . LEU A 1 163 ? -51.194 -26.069 -5.766 1.00 68.83 176 LEU A C 1
ATOM 1285 O O . LEU A 1 163 ? -50.954 -27.190 -5.309 1.00 69.29 176 LEU A O 1
ATOM 1290 N N . SER A 1 164 ? -51.128 -25.785 -7.066 1.00 69.78 177 SER A N 1
ATOM 1291 C CA . SER A 1 164 ? -50.793 -26.799 -8.063 1.00 63.16 177 SER A CA 1
ATOM 1292 C C . SER A 1 164 ? -49.447 -26.437 -8.683 1.00 64.48 177 SER A C 1
ATOM 1293 O O . SER A 1 164 ? -49.354 -25.508 -9.490 1.00 61.44 177 SER A O 1
ATOM 1296 N N . LEU A 1 165 ? -48.407 -27.171 -8.291 1.00 68.01 178 LEU A N 1
ATOM 1297 C CA . LEU A 1 165 ? -47.060 -27.009 -8.822 1.00 64.50 178 LEU A CA 1
ATOM 1298 C C . LEU A 1 165 ? -46.673 -28.069 -9.846 1.00 65.21 178 LEU A C 1
ATOM 1299 O O . LEU A 1 165 ? -45.528 -28.068 -10.312 1.00 62.86 178 LEU A O 1
ATOM 1304 N N . ASP A 1 166 ? -47.583 -28.975 -10.195 1.00 64.16 179 ASP A N 1
ATOM 1305 C CA . ASP A 1 166 ? -47.202 -30.201 -10.884 1.00 61.88 179 ASP A CA 1
ATOM 1306 C C . ASP A 1 166 ? -46.628 -29.920 -12.272 1.00 59.56 179 ASP A C 1
ATOM 1307 O O . ASP A 1 166 ? -46.915 -28.900 -12.905 1.00 62.32 179 ASP A O 1
ATOM 1312 N N . HIS A 1 167 ? -45.806 -30.863 -12.739 1.00 61.73 180 HIS A N 1
ATOM 1313 C CA . HIS A 1 167 ? -45.154 -30.794 -14.048 1.00 63.31 180 HIS A CA 1
ATOM 1314 C C . HIS A 1 167 ? -44.290 -29.539 -14.179 1.00 64.94 180 HIS A C 1
ATOM 1315 O O . HIS A 1 167 ? -44.422 -28.753 -15.120 1.00 62.68 180 HIS A O 1
ATOM 1322 N N . ASN A 1 168 ? -43.393 -29.359 -13.210 1.00 71.63 181 ASN A N 1
ATOM 1323 C CA . ASN A 1 168 ? -42.385 -28.305 -13.256 1.00 72.12 181 ASN A CA 1
ATOM 1324 C C . ASN A 1 168 ? -40.994 -28.884 -13.022 1.00 72.40 181 ASN A C 1
ATOM 1325 O O . ASN A 1 168 ? -40.823 -30.106 -12.962 1.00 71.53 181 ASN A O 1
ATOM 1330 N N . MET A 1 169 ? -39.995 -28.010 -12.910 1.00 77.92 182 MET A N 1
ATOM 1331 C CA . MET A 1 169 ? -38.620 -28.389 -12.613 1.00 71.84 182 MET A CA 1
ATOM 1332 C C . MET A 1 169 ? -38.270 -28.264 -11.132 1.00 73.83 182 MET A C 1
ATOM 1333 O O . MET A 1 169 ? -37.098 -28.421 -10.775 1.00 77.29 182 MET A O 1
ATOM 1338 N N . ILE A 1 170 ? -39.246 -27.953 -10.272 1.00 66.58 183 ILE A N 1
ATOM 1339 C CA . ILE A 1 170 ? -38.951 -27.554 -8.895 1.00 69.69 183 ILE A CA 1
ATOM 1340 C C . ILE A 1 170 ? -38.149 -28.642 -8.194 1.00 76.08 183 ILE A C 1
ATOM 1341 O O . ILE A 1 170 ? -38.597 -29.789 -8.076 1.00 70.93 183 ILE A O 1
ATOM 1346 N N . ASP A 1 171 ? -36.953 -28.282 -7.717 1.00 82.87 184 ASP A N 1
ATOM 1347 C CA . ASP A 1 171 ? -36.068 -29.225 -7.046 1.00 80.99 184 ASP A CA 1
ATOM 1348 C C . ASP A 1 171 ? -36.152 -29.200 -5.523 1.00 80.31 184 ASP A C 1
ATOM 1349 O O . ASP A 1 171 ? -35.625 -30.116 -4.883 1.00 84.16 184 ASP A O 1
ATOM 1354 N N . ASN A 1 172 ? -36.786 -28.193 -4.923 1.00 74.13 185 ASN A N 1
ATOM 1355 C CA . ASN A 1 172 ? -36.802 -28.114 -3.467 1.00 78.95 185 ASN A CA 1
ATOM 1356 C C . ASN A 1 172 ? -38.017 -27.330 -2.994 1.00 81.08 185 ASN A C 1
ATOM 1357 O O . ASN A 1 172 ? -38.448 -26.372 -3.641 1.00 85.66 185 ASN A O 1
ATOM 1362 N N . ILE A 1 173 ? -38.559 -27.749 -1.854 1.00 80.34 186 ILE A N 1
ATOM 1363 C CA . ILE A 1 173 ? -39.604 -27.036 -1.138 1.00 84.91 186 ILE A CA 1
ATOM 1364 C C . ILE A 1 173 ? -39.058 -26.654 0.238 1.00 96.66 186 ILE A C 1
ATOM 1365 O O . ILE A 1 173 ? -38.666 -27.536 1.006 1.00 98.74 186 ILE A O 1
ATOM 1370 N N . PRO A 1 174 ? -38.988 -25.368 0.581 1.00 98.77 187 PRO A N 1
ATOM 1371 C CA . PRO A 1 174 ? -38.548 -24.987 1.930 1.00 95.19 187 PRO A CA 1
ATOM 1372 C C . PRO A 1 174 ? -39.421 -25.613 3.010 1.00 99.18 187 PRO A C 1
ATOM 1373 O O . PRO A 1 174 ? -40.576 -25.981 2.788 1.00 102.65 187 PRO A O 1
ATOM 1377 N N . LYS A 1 175 ? -38.840 -25.719 4.207 1.00 99.05 188 LYS A N 1
ATOM 1378 C CA . LYS A 1 175 ? -39.354 -26.628 5.225 1.00 102.86 188 LYS A CA 1
ATOM 1379 C C . LYS A 1 175 ? -40.547 -26.068 5.997 1.00 103.58 188 LYS A C 1
ATOM 1380 O O . LYS A 1 175 ? -41.364 -26.847 6.502 1.00 102.36 188 LYS A O 1
ATOM 1386 N N . GLY A 1 176 ? -40.667 -24.747 6.114 1.00 101.41 189 GLY A N 1
ATOM 1387 C CA . GLY A 1 176 ? -41.696 -24.165 6.959 1.00 109.07 189 GLY A CA 1
ATOM 1388 C C . GLY A 1 176 ? -42.844 -23.452 6.266 1.00 113.83 189 GLY A C 1
ATOM 1389 O O . GLY A 1 176 ? -43.585 -22.705 6.913 1.00 109.65 189 GLY A O 1
ATOM 1390 N N . THR A 1 177 ? -43.012 -23.674 4.959 1.00 118.32 190 THR A N 1
ATOM 1391 C CA . THR A 1 177 ? -43.895 -22.817 4.169 1.00 112.71 190 THR A CA 1
ATOM 1392 C C . THR A 1 177 ? -45.362 -22.966 4.572 1.00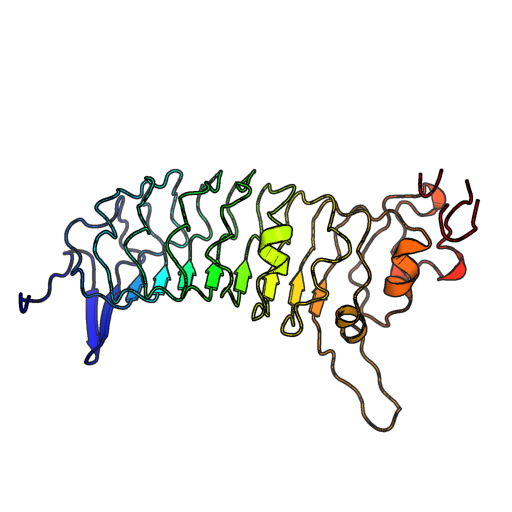 110.35 190 THR A C 1
ATOM 1393 O O . THR A 1 177 ? -46.075 -21.964 4.701 1.00 112.27 190 THR A O 1
ATOM 1397 N N . PHE A 1 178 ? -45.832 -24.195 4.780 1.00 106.53 191 PHE A N 1
ATOM 1398 C CA . PHE A 1 178 ? -47.251 -24.458 4.995 1.00 105.01 191 PHE A CA 1
ATOM 1399 C C . PHE A 1 178 ? -47.665 -24.374 6.460 1.00 110.48 191 PHE A C 1
ATOM 1400 O O . PHE A 1 178 ? -48.812 -24.701 6.783 1.00 108.39 191 PHE A O 1
ATOM 1408 N N . SER A 1 179 ? -46.757 -23.962 7.348 1.00 116.78 192 SER A N 1
ATOM 1409 C CA . SER A 1 179 ? -47.064 -23.933 8.776 1.00 117.68 192 SER A CA 1
ATOM 1410 C C . SER A 1 179 ? -48.253 -23.026 9.076 1.00 117.97 192 SER A C 1
ATOM 1411 O O . SER A 1 179 ? -49.163 -23.405 9.822 1.00 117.17 192 SER A O 1
ATOM 1414 N N . HIS A 1 180 ? -48.265 -21.824 8.505 1.00 118.85 193 HIS A N 1
ATOM 1415 C CA . HIS A 1 180 ? -49.304 -20.845 8.795 1.00 122.14 193 HIS A CA 1
ATOM 1416 C C . HIS A 1 180 ? -50.538 -20.989 7.915 1.00 117.44 193 HIS A C 1
ATOM 1417 O 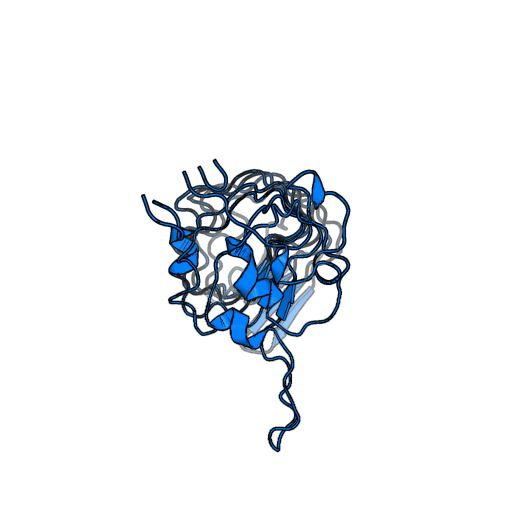O . HIS A 1 180 ? -51.509 -20.251 8.114 1.00 114.00 193 HIS A O 1
ATOM 1424 N N . LEU A 1 181 ? -50.537 -21.917 6.963 1.00 113.45 194 LEU A N 1
ATOM 1425 C CA . LEU A 1 181 ? -51.642 -22.063 6.020 1.00 104.25 194 LEU A CA 1
ATOM 1426 C C . LEU A 1 181 ? -52.482 -23.247 6.484 1.00 105.24 194 LEU A C 1
ATOM 1427 O O . LEU A 1 181 ? -52.107 -24.404 6.283 1.00 114.53 194 LEU A O 1
ATOM 1432 N N . HIS A 1 182 ? -53.633 -22.958 7.090 1.00 103.50 195 HIS A N 1
ATOM 1433 C CA . HIS A 1 182 ? -54.520 -24.000 7.588 1.00 105.31 195 HIS A CA 1
ATOM 1434 C C . HIS A 1 182 ? -55.695 -24.281 6.664 1.00 104.19 195 HIS A C 1
ATOM 1435 O O . HIS A 1 182 ? -56.474 -25.200 6.940 1.00 108.77 195 HIS A O 1
ATOM 1442 N N . LYS A 1 183 ? -55.839 -23.522 5.580 1.00 105.42 196 LYS A N 1
ATOM 1443 C CA . LYS A 1 183 ? -56.937 -23.716 4.647 1.00 103.17 196 LYS A CA 1
ATOM 1444 C C . LYS A 1 183 ? -56.588 -24.662 3.509 1.00 94.67 196 LYS A C 1
ATOM 1445 O O . LYS A 1 183 ? -57.493 -25.073 2.776 1.00 93.97 196 LYS A O 1
ATOM 1451 N N . MET A 1 184 ? -55.319 -25.054 3.373 1.00 94.68 197 MET A N 1
ATOM 1452 C CA . MET A 1 184 ? -54.888 -25.801 2.199 1.00 87.62 197 MET A CA 1
ATOM 1453 C C . MET A 1 184 ? -55.494 -27.192 2.210 1.00 89.82 197 MET A C 1
ATOM 1454 O O . MET A 1 184 ? -55.273 -27.963 3.146 1.00 91.84 197 MET A O 1
ATOM 1459 N N . THR A 1 185 ? -56.290 -27.502 1.184 1.00 89.61 198 THR A N 1
ATOM 1460 C CA . THR A 1 185 ? -56.788 -28.852 0.983 1.00 86.93 198 THR A CA 1
ATOM 1461 C C . THR A 1 185 ? -56.082 -29.623 -0.127 1.00 85.95 198 THR A C 1
ATOM 1462 O O . THR A 1 185 ? -56.296 -30.835 -0.241 1.00 84.41 198 THR A O 1
ATOM 1466 N N . ARG A 1 186 ? -55.239 -28.976 -0.934 1.00 87.72 199 ARG A N 1
ATOM 1467 C CA . ARG A 1 186 ? -54.675 -29.650 -2.099 1.00 86.17 199 ARG A CA 1
ATOM 1468 C C . ARG A 1 186 ? -53.272 -29.144 -2.397 1.00 80.82 199 ARG A C 1
ATOM 1469 O O . ARG A 1 186 ? -53.038 -27.932 -2.426 1.00 76.63 199 ARG A O 1
ATOM 1477 N N . LEU A 1 187 ? -52.353 -30.077 -2.642 1.00 78.64 200 LEU A N 1
ATOM 1478 C CA . LEU A 1 187 ? -51.016 -29.770 -3.138 1.00 73.63 200 LEU A CA 1
ATOM 1479 C C . LEU A 1 187 ? -50.636 -30.833 -4.156 1.00 72.81 200 LEU A C 1
ATOM 1480 O O . LEU A 1 187 ? -50.669 -32.026 -3.839 1.00 75.34 200 LEU A O 1
ATOM 1485 N N . ASP A 1 188 ? -50.280 -30.416 -5.372 1.00 68.96 201 ASP A N 1
ATOM 1486 C CA . ASP A 1 188 ? -49.837 -31.344 -6.409 1.00 69.02 201 ASP A CA 1
ATOM 1487 C C . ASP A 1 188 ? -48.418 -30.972 -6.824 1.00 64.79 201 ASP A C 1
ATOM 1488 O O . ASP A 1 188 ? -48.207 -29.953 -7.490 1.00 66.88 201 ASP A O 1
ATOM 1493 N N . VAL A 1 189 ? -47.449 -31.793 -6.416 1.00 69.37 202 VAL A N 1
ATOM 1494 C CA . VAL A 1 189 ? -46.050 -31.640 -6.805 1.00 71.22 202 VAL A CA 1
ATOM 1495 C C . VAL A 1 189 ? -45.637 -32.620 -7.902 1.00 67.25 202 VAL A C 1
ATOM 1496 O O . VAL A 1 189 ? -44.444 -32.735 -8.202 1.00 61.81 202 VAL A O 1
ATOM 1500 N N . THR A 1 190 ? -46.588 -33.367 -8.470 1.00 68.69 203 THR A N 1
ATOM 1501 C CA . THR A 1 190 ? -46.276 -34.438 -9.413 1.00 64.46 203 THR A CA 1
ATOM 1502 C C . THR A 1 190 ? -45.383 -33.948 -10.550 1.00 62.28 203 THR A C 1
ATOM 1503 O O . THR A 1 190 ? -45.515 -32.817 -11.023 1.00 58.68 203 THR A O 1
ATOM 1507 N N . SER A 1 191 ? -44.466 -34.818 -10.982 1.00 63.96 204 SER A N 1
ATOM 1508 C CA . SER A 1 191 ? -43.573 -34.561 -12.115 1.00 61.57 204 SER A CA 1
ATOM 1509 C C . SER A 1 191 ? -42.697 -33.327 -11.876 1.00 64.52 204 SER A C 1
ATOM 1510 O O . SER A 1 191 ? -42.673 -32.380 -12.663 1.00 69.76 204 SER A O 1
ATOM 1513 N N . ASN A 1 192 ? -41.975 -33.356 -10.756 1.00 71.75 205 ASN A N 1
ATOM 1514 C CA . ASN A 1 192 ? -41.004 -32.314 -10.437 1.00 69.05 205 ASN A CA 1
ATOM 1515 C C . ASN A 1 192 ? -39.633 -32.913 -10.150 1.00 69.79 205 ASN A C 1
ATOM 1516 O O . ASN A 1 192 ? -39.426 -34.116 -10.329 1.00 72.09 205 ASN A O 1
ATOM 1521 N N . LYS A 1 193 ? -38.686 -32.075 -9.729 1.00 72.94 206 LYS A N 1
ATOM 1522 C CA . LYS A 1 193 ? -37.328 -32.493 -9.402 1.00 71.89 206 LYS A CA 1
ATOM 1523 C C . LYS A 1 193 ? -37.114 -32.743 -7.912 1.00 71.50 206 LYS A C 1
ATOM 1524 O O . LYS A 1 193 ? -35.967 -32.917 -7.486 1.00 77.01 206 LYS A O 1
ATOM 1530 N N . LEU A 1 194 ? -38.176 -32.717 -7.110 1.00 67.94 207 LEU A N 1
ATOM 1531 C CA . LEU A 1 194 ? -38.046 -32.889 -5.667 1.00 70.48 207 LEU A CA 1
ATOM 1532 C C . LEU A 1 194 ? -37.367 -34.207 -5.314 1.00 77.65 207 LEU A C 1
ATOM 1533 O O . LEU A 1 194 ? -37.798 -35.279 -5.748 1.00 73.56 207 LEU A O 1
ATOM 1538 N N . GLN A 1 195 ? -36.296 -34.122 -4.523 1.00 86.38 208 GLN A N 1
ATOM 1539 C CA . GLN A 1 195 ? -35.722 -35.291 -3.870 1.00 80.28 208 GLN A CA 1
ATOM 1540 C C . GLN A 1 195 ? -36.258 -35.502 -2.461 1.00 78.52 208 GLN A C 1
ATOM 1541 O O . GLN A 1 195 ? -36.015 -36.561 -1.872 1.00 76.78 208 GLN A O 1
ATOM 1547 N N . LYS A 1 196 ? -36.987 -34.531 -1.917 1.00 81.01 209 LYS A N 1
ATOM 1548 C CA . LYS A 1 196 ? -37.386 -34.549 -0.519 1.00 84.55 209 LYS A CA 1
ATOM 1549 C C . LYS A 1 196 ? -38.657 -33.727 -0.368 1.00 89.61 209 LYS A C 1
ATOM 1550 O O . LYS A 1 196 ? -38.923 -32.820 -1.161 1.00 85.61 209 LYS A O 1
ATOM 1556 N N . LEU A 1 197 ? -39.443 -34.053 0.655 1.00 87.29 210 LEU A N 1
ATOM 1557 C CA . LEU A 1 197 ? -40.614 -33.259 0.972 1.00 91.11 210 LEU A CA 1
ATOM 1558 C C . LEU A 1 197 ? -40.591 -32.897 2.450 1.00 97.45 210 LEU A C 1
ATOM 1559 O O . LEU A 1 197 ? -40.252 -33.739 3.292 1.00 100.99 210 LEU A O 1
ATOM 1564 N N . PRO A 1 198 ? -40.939 -31.662 2.799 1.00 100.78 211 PRO A N 1
ATOM 1565 C CA . PRO A 1 198 ? -40.977 -31.273 4.210 1.00 98.78 211 PRO A CA 1
ATOM 1566 C C . PRO A 1 198 ? -42.189 -31.861 4.907 1.00 96.10 211 PRO A C 1
ATOM 1567 O O . PRO A 1 198 ? -43.286 -31.912 4.331 1.00 95.65 211 PRO A O 1
ATOM 1571 N N . PRO A 1 199 ? -42.035 -32.314 6.148 1.00 97.04 212 PRO A N 1
ATOM 1572 C CA . PRO A 1 199 ? -43.199 -32.789 6.902 1.00 94.76 212 PRO A CA 1
ATOM 1573 C C . PRO A 1 199 ? -44.062 -31.626 7.363 1.00 98.37 212 PRO A C 1
ATOM 1574 O O . PRO A 1 199 ? -43.560 -30.567 7.747 1.00 103.92 212 PRO A O 1
ATOM 1578 N N . ASP A 1 200 ? -45.376 -31.831 7.313 1.00 90.75 213 ASP A N 1
ATOM 1579 C CA . ASP A 1 200 ? -46.329 -30.848 7.783 1.00 87.53 213 ASP A CA 1
ATOM 1580 C C . ASP A 1 200 ? -47.500 -31.580 8.422 1.00 91.74 213 ASP A C 1
ATOM 1581 O O . ASP A 1 200 ? -47.884 -32.661 7.951 1.00 94.38 213 ASP A O 1
ATOM 1586 N N . PRO A 1 201 ? -48.083 -31.025 9.488 1.00 92.68 214 PRO A N 1
ATOM 1587 C CA . PRO A 1 201 ? -49.278 -31.653 10.079 1.00 98.65 214 PRO A CA 1
ATOM 1588 C C . PRO A 1 201 ? -50.423 -31.809 9.095 1.00 99.33 214 PRO A C 1
ATOM 1589 O O . PRO A 1 201 ? -51.209 -32.759 9.215 1.00 96.20 214 PRO A O 1
ATOM 1593 N N . LEU A 1 202 ? -50.534 -30.902 8.120 1.00 99.98 215 LEU A N 1
ATOM 1594 C CA . LEU A 1 202 ? -51.550 -31.039 7.081 1.00 100.60 215 LEU A CA 1
ATOM 1595 C C . LEU A 1 202 ? -51.459 -32.397 6.400 1.00 97.71 215 LEU A C 1
ATOM 1596 O O . LEU A 1 202 ? -52.478 -33.064 6.183 1.00 92.43 215 LEU A O 1
ATOM 1601 N N . PHE A 1 203 ? -50.239 -32.839 6.085 1.00 95.35 216 PHE A N 1
ATOM 1602 C CA . PHE A 1 203 ? -50.048 -34.111 5.401 1.00 91.55 216 PHE A CA 1
ATOM 1603 C C . PHE A 1 203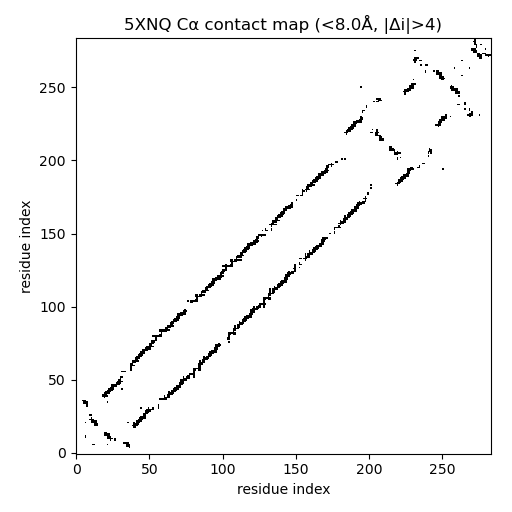 ? -50.478 -35.305 6.242 1.00 94.57 216 PHE A C 1
ATOM 1604 O O . PHE A 1 203 ? -50.597 -36.408 5.697 1.00 94.38 216 PHE A O 1
ATOM 1612 N N . GLN A 1 204 ? -50.713 -35.123 7.545 1.00 96.96 217 GLN A N 1
ATOM 1613 C CA . GLN A 1 204 ? -51.264 -36.216 8.339 1.00 98.81 217 GLN A CA 1
ATOM 1614 C C . GLN A 1 204 ? -52.684 -36.562 7.912 1.00 97.25 217 GLN A C 1
ATOM 1615 O O . GLN A 1 204 ? -53.180 -37.641 8.253 1.00 95.68 217 GLN A O 1
ATOM 1621 N N . ARG A 1 205 ? -53.337 -35.672 7.167 1.00 95.78 218 ARG A N 1
ATOM 1622 C CA . ARG A 1 205 ? -54.676 -35.887 6.638 1.00 99.04 218 ARG A CA 1
ATOM 1623 C C . ARG A 1 205 ? -54.669 -36.474 5.232 1.00 97.77 218 ARG A C 1
ATOM 1624 O O . ARG A 1 205 ? -55.739 -36.630 4.634 1.00 97.24 218 ARG A O 1
ATOM 1632 N N . ALA A 1 206 ? -53.496 -36.808 4.698 1.00 96.13 219 ALA A N 1
ATOM 1633 C CA . ALA A 1 206 ? -53.350 -37.343 3.351 1.00 91.98 219 ALA A CA 1
ATOM 1634 C C . ALA A 1 206 ? -53.516 -38.855 3.302 1.00 91.76 219 ALA A C 1
ATOM 1635 O O . ALA A 1 206 ? -53.272 -39.464 2.255 1.00 94.88 219 ALA A O 1
ATOM 1637 N N . GLN A 1 207 ? -53.898 -39.472 4.414 1.00 92.54 220 GLN A N 1
ATOM 1638 C CA . GLN A 1 207 ? -54.089 -40.908 4.506 1.00 101.96 220 GLN A CA 1
ATOM 1639 C C . GLN A 1 207 ? -55.531 -41.210 4.891 1.00 109.83 220 GLN A C 1
ATOM 1640 O O . GLN A 1 207 ? -56.255 -40.349 5.398 1.00 110.54 220 GLN A O 1
ATOM 1646 N N . VAL A 1 208 ? -55.947 -42.446 4.633 1.00 117.85 221 VAL A N 1
ATOM 1647 C CA . VAL A 1 208 ? -57.281 -42.917 4.985 1.00 126.80 221 VAL A CA 1
ATOM 1648 C C . VAL A 1 208 ? -57.173 -43.808 6.215 1.00 134.37 221 VAL A C 1
ATOM 1649 O O . VAL A 1 208 ? -56.339 -44.722 6.261 1.00 132.79 221 VAL A O 1
ATOM 1653 N N . LEU A 1 209 ? -58.005 -43.533 7.218 1.00 146.27 222 LEU A N 1
ATOM 1654 C CA . LEU A 1 209 ? -58.031 -44.294 8.458 1.00 154.79 222 LEU A CA 1
ATOM 1655 C C . LEU A 1 209 ? -59.454 -44.763 8.724 1.00 166.38 222 LEU A C 1
ATOM 1656 O O . LEU A 1 209 ? -60.420 -44.140 8.274 1.00 169.95 222 LEU A O 1
ATOM 1661 N N . ALA A 1 210 ? -59.581 -45.866 9.457 1.00 176.59 223 ALA A N 1
ATOM 1662 C CA . ALA A 1 210 ? -60.887 -46.474 9.690 1.00 189.67 223 ALA A CA 1
ATOM 1663 C C . ALA A 1 210 ? -60.804 -47.402 10.901 1.00 197.83 223 ALA A C 1
ATOM 1664 O O . ALA A 1 210 ? -59.782 -47.461 11.594 1.00 196.72 223 ALA A O 1
ATOM 1666 N N . THR A 1 211 ? -61.902 -48.121 11.153 1.00 202.09 224 THR A N 1
ATOM 1667 C CA . THR A 1 211 ? -62.046 -49.120 12.216 1.00 203.65 224 THR A CA 1
ATOM 1668 C C . THR A 1 211 ? -61.844 -48.541 13.614 1.00 202.02 224 THR A C 1
ATOM 1669 O O . THR A 1 211 ? -61.539 -49.280 14.556 1.00 199.47 224 THR A O 1
ATOM 1673 N N . SER A 1 212 ? -62.017 -47.231 13.773 1.00 201.34 225 SER A N 1
ATOM 1674 C CA . SER A 1 212 ? -62.096 -46.595 15.081 1.00 200.03 225 SER A CA 1
ATOM 1675 C C . SER A 1 212 ? -63.533 -46.360 15.525 1.00 201.50 225 SER A C 1
ATOM 1676 O O . SER A 1 212 ? -63.754 -45.748 16.575 1.00 200.34 225 SER A O 1
ATOM 1679 N N . GLY A 1 213 ? -64.508 -46.829 14.750 1.00 202.66 226 GLY A N 1
ATOM 1680 C CA . GLY A 1 213 ? -65.895 -46.437 14.890 1.00 202.73 226 GLY A CA 1
ATOM 1681 C C . GLY A 1 213 ? -66.371 -45.532 13.778 1.00 202.94 226 GLY A C 1
ATOM 1682 O O . GLY A 1 213 ? -67.584 -45.337 13.629 1.00 202.54 226 GLY A O 1
ATOM 1683 N N . ILE A 1 214 ? -65.451 -44.975 12.996 1.00 202.88 227 ILE A N 1
ATOM 1684 C CA . ILE A 1 214 ? -65.776 -44.190 11.811 1.00 198.96 227 ILE A CA 1
ATOM 1685 C C . ILE A 1 214 ? -64.696 -44.444 10.771 1.00 195.49 227 ILE A C 1
ATOM 1686 O O . ILE A 1 214 ? -63.515 -44.574 11.105 1.00 193.76 227 ILE A O 1
ATOM 1691 N N . ILE A 1 215 ? -65.102 -44.529 9.508 1.00 193.69 228 ILE A N 1
ATOM 1692 C CA . ILE A 1 215 ? -64.156 -44.631 8.404 1.00 188.96 228 ILE A CA 1
ATOM 1693 C C . ILE A 1 215 ? -63.895 -43.211 7.921 1.00 182.40 228 ILE A C 1
ATOM 1694 O O . ILE A 1 215 ? -64.773 -42.574 7.333 1.00 180.50 228 ILE A O 1
ATOM 1699 N N . SER A 1 216 ? -62.691 -42.717 8.166 1.00 175.79 229 SER A N 1
ATOM 1700 C CA . SER A 1 216 ? -62.403 -41.311 7.936 1.00 166.87 229 SER A CA 1
ATOM 1701 C C . SER A 1 216 ? -62.048 -41.089 6.473 1.00 160.60 229 SER A C 1
ATOM 1702 O O . SER A 1 216 ? -61.111 -41.721 5.970 1.00 155.52 229 SER A O 1
ATOM 1705 N N . PRO A 1 217 ? -62.761 -40.226 5.757 1.00 157.81 230 PRO A N 1
ATOM 1706 C CA . PRO A 1 217 ? -62.356 -39.896 4.390 1.00 148.53 230 PRO A CA 1
ATOM 1707 C C . PRO A 1 217 ? -61.036 -39.143 4.389 1.00 138.55 230 PRO A C 1
ATOM 1708 O O . PRO A 1 217 ? -60.594 -38.599 5.403 1.00 140.67 230 PRO A O 1
ATOM 1712 N N . SER A 1 218 ? -60.399 -39.118 3.223 1.00 128.89 231 SER A N 1
ATOM 1713 C CA . SER A 1 218 ? -59.154 -38.379 3.077 1.00 120.14 231 SER A CA 1
ATOM 1714 C C . SER A 1 218 ? -59.486 -36.901 2.913 1.00 119.60 231 SER A C 1
ATOM 1715 O O . SER A 1 218 ? -60.137 -36.509 1.939 1.00 123.08 231 SER A O 1
ATOM 1718 N N . THR A 1 219 ? -59.044 -36.084 3.867 1.00 112.90 232 THR A N 1
ATOM 1719 C CA . THR A 1 219 ? -59.364 -34.664 3.893 1.00 108.24 232 THR A CA 1
ATOM 1720 C C . THR A 1 219 ? -58.264 -33.792 3.303 1.00 97.42 232 THR A C 1
ATOM 1721 O O . THR A 1 219 ? -58.394 -32.565 3.312 1.00 96.66 232 THR A O 1
ATOM 1725 N N . PHE A 1 220 ? -57.184 -34.389 2.806 1.00 91.17 233 PHE A N 1
ATOM 1726 C CA . PHE A 1 220 ? -56.117 -33.644 2.153 1.00 91.18 233 PHE A CA 1
ATOM 1727 C C . PHE A 1 220 ? -55.621 -34.443 0.958 1.00 90.35 233 PHE A C 1
ATOM 1728 O O . PHE A 1 220 ? -55.357 -35.643 1.080 1.00 93.27 233 PHE A O 1
ATOM 1736 N N . ALA A 1 221 ? -55.488 -33.777 -0.188 1.00 82.81 234 ALA A N 1
ATOM 1737 C CA . ALA A 1 221 ? -55.083 -34.420 -1.433 1.00 84.08 234 ALA A CA 1
ATOM 1738 C C . ALA A 1 221 ? -53.647 -34.021 -1.749 1.00 83.94 234 ALA A C 1
ATOM 1739 O O . ALA A 1 221 ? -53.370 -32.857 -2.060 1.00 80.03 234 ALA A O 1
ATOM 1741 N N . LEU A 1 222 ? -52.739 -34.989 -1.676 1.00 77.79 235 LEU A N 1
ATOM 1742 C CA . LEU A 1 222 ? -51.325 -34.767 -1.937 1.00 77.00 235 LEU A CA 1
ATOM 1743 C C . LEU A 1 222 ? -50.853 -35.771 -2.976 1.00 76.03 235 LEU A C 1
ATOM 1744 O O . LEU A 1 222 ? -51.099 -36.973 -2.836 1.00 79.99 235 LEU A O 1
ATOM 1749 N N . SER A 1 223 ? -50.194 -35.280 -4.023 1.00 68.84 236 SER A N 1
ATOM 1750 C CA . SER A 1 223 ? -49.614 -36.144 -5.046 1.00 70.61 236 SER A CA 1
ATOM 1751 C C . SER A 1 223 ? -48.157 -35.749 -5.232 1.00 68.89 236 SER A C 1
ATOM 1752 O O . SER A 1 223 ? -47.868 -34.674 -5.767 1.00 69.51 236 SER A O 1
ATOM 1755 N N . PHE A 1 224 ? -47.243 -36.606 -4.780 1.00 70.34 237 PHE A N 1
ATOM 1756 C CA . PHE A 1 224 ? -45.812 -36.402 -4.963 1.00 61.76 237 PHE A CA 1
ATOM 1757 C C . PHE A 1 224 ? -45.205 -37.256 -6.072 1.00 63.39 237 PHE A C 1
ATOM 1758 O O . PHE A 1 224 ? -43.983 -37.228 -6.250 1.00 65.50 237 PHE A O 1
ATOM 1766 N N . GLY A 1 225 ? -46.014 -38.025 -6.802 1.00 64.65 238 GLY A N 1
ATOM 1767 C CA . GLY A 1 225 ? -45.470 -38.968 -7.763 1.00 57.79 238 GLY A CA 1
ATOM 1768 C C . GLY A 1 225 ? -44.651 -38.299 -8.852 1.00 58.59 238 GLY A C 1
ATOM 1769 O O . GLY A 1 225 ? -44.713 -37.092 -9.077 1.00 63.25 238 GLY A O 1
ATOM 1770 N N . GLY A 1 226 ? -43.854 -39.116 -9.536 1.00 58.02 239 GLY A N 1
ATOM 1771 C CA . GLY A 1 226 ? -43.039 -38.618 -10.628 1.00 53.13 239 GLY A CA 1
ATOM 1772 C C . GLY A 1 226 ? -41.905 -37.710 -10.213 1.00 63.18 239 GLY A C 1
ATOM 1773 O O . GLY A 1 226 ? -41.545 -36.796 -10.962 1.00 61.42 239 GLY A O 1
ATOM 1774 N N . ASN A 1 227 ? -41.326 -37.936 -9.037 1.00 70.30 240 ASN A N 1
ATOM 1775 C CA . ASN A 1 227 ? -40.199 -37.149 -8.570 1.00 68.49 240 ASN A CA 1
ATOM 1776 C C . ASN A 1 227 ? -38.978 -38.035 -8.356 1.00 66.79 240 ASN A C 1
ATOM 1777 O O . ASN A 1 227 ? -39.112 -39.218 -8.026 1.00 66.21 240 ASN A O 1
ATOM 1782 N N . PRO A 1 228 ? -37.697 -37.460 -8.551 1.00 71.20 241 PRO A N 1
ATOM 1783 C CA . PRO A 1 228 ? -36.471 -38.243 -8.292 1.00 72.89 241 PRO A CA 1
ATOM 1784 C C . PRO A 1 228 ? -36.176 -38.331 -6.800 1.00 73.32 241 PRO A C 1
ATOM 1785 O O . PRO A 1 228 ? -35.238 -37.726 -6.265 1.00 73.73 241 PRO A O 1
ATOM 1789 N N . LEU A 1 229 ? -37.004 -39.104 -6.101 1.00 75.40 242 LEU A N 1
ATOM 1790 C CA . LEU A 1 229 ? -36.937 -39.158 -4.648 1.00 73.06 242 LEU A CA 1
ATOM 1791 C C . LEU A 1 229 ? -35.623 -39.768 -4.184 1.00 76.49 242 LEU A C 1
ATOM 1792 O O . LEU A 1 229 ? -35.234 -40.854 -4.623 1.00 73.12 242 LEU A O 1
ATOM 1797 N N . HIS A 1 230 ? -34.935 -39.053 -3.299 1.00 81.30 243 HIS A N 1
ATOM 1798 C CA . HIS A 1 230 ? -33.821 -39.613 -2.551 1.00 82.94 243 HIS A CA 1
ATOM 1799 C C . HIS A 1 230 ? -34.384 -40.192 -1.262 1.00 82.96 243 HIS A C 1
ATOM 1800 O O . HIS A 1 230 ? -34.902 -39.453 -0.418 1.00 82.34 243 HIS A O 1
ATOM 1807 N N . CYS A 1 231 ? -34.287 -41.507 -1.111 1.00 84.12 244 CYS A N 1
ATOM 1808 C CA . CYS A 1 231 ? -35.053 -42.223 -0.101 1.00 86.44 244 CYS A CA 1
ATOM 1809 C C . CYS A 1 231 ? -34.162 -42.514 1.101 1.00 88.76 244 CYS A C 1
ATOM 1810 O O . CYS A 1 231 ? -33.303 -43.399 1.055 1.00 87.18 244 CYS A O 1
ATOM 1813 N N . ASN A 1 232 ? -34.404 -41.781 2.183 1.00 87.98 245 ASN A N 1
ATOM 1814 C CA . ASN A 1 232 ? -33.695 -41.913 3.446 1.00 87.82 245 ASN A CA 1
ATOM 1815 C C . ASN A 1 232 ? -34.700 -41.635 4.560 1.00 92.23 245 ASN A C 1
ATOM 1816 O O . ASN A 1 232 ? -35.910 -41.568 4.323 1.00 96.35 245 ASN A O 1
ATOM 1821 N N . CYS A 1 233 ? -34.196 -41.469 5.782 1.00 93.54 246 CYS A N 1
ATOM 1822 C CA . CYS A 1 233 ? -35.075 -41.301 6.934 1.00 96.58 246 CYS A CA 1
ATOM 1823 C C . CYS A 1 233 ? -35.944 -40.046 6.847 1.00 94.70 246 CYS A C 1
ATOM 1824 O O . CYS A 1 233 ? -37.026 -40.013 7.448 1.00 94.72 246 CYS A O 1
ATOM 1827 N N . GLU A 1 234 ? -35.505 -39.023 6.107 1.00 92.22 247 GLU A N 1
ATOM 1828 C CA . GLU A 1 234 ? -36.247 -37.767 6.027 1.00 98.30 247 GLU A CA 1
ATOM 1829 C C . GLU A 1 234 ? -37.646 -37.945 5.449 1.00 99.18 247 GLU A C 1
ATOM 1830 O O . GLU A 1 234 ? -38.534 -37.134 5.738 1.00 100.48 247 GLU A O 1
ATOM 1836 N N . LEU A 1 235 ? -37.864 -38.982 4.648 1.00 91.94 248 LEU A N 1
ATOM 1837 C CA . LEU A 1 235 ? -39.166 -39.261 4.060 1.00 93.68 248 LEU A CA 1
ATOM 1838 C C . LEU A 1 235 ? -39.976 -40.272 4.861 1.00 95.94 248 LEU A C 1
ATOM 1839 O O . LEU A 1 235 ? -41.067 -40.653 4.425 1.00 92.49 248 LEU A O 1
ATOM 1844 N N . LEU A 1 236 ? -39.465 -40.719 6.013 1.00 94.65 249 LEU A N 1
ATOM 1845 C CA . LEU A 1 236 ? -40.125 -41.782 6.769 1.00 93.63 249 LEU A CA 1
ATOM 1846 C C . LEU A 1 236 ? -41.541 -41.389 7.173 1.00 93.04 249 LEU A C 1
ATOM 1847 O O . LEU A 1 236 ? -42.462 -42.214 7.117 1.00 90.10 249 LEU A O 1
ATOM 1852 N N . TRP A 1 237 ? -41.735 -40.131 7.582 1.00 94.33 250 TRP A N 1
ATOM 1853 C CA . TRP A 1 237 ? -43.070 -39.659 7.939 1.00 94.23 250 TRP A CA 1
ATOM 1854 C C . TRP A 1 237 ? -44.051 -39.875 6.795 1.00 92.93 250 TRP A C 1
ATOM 1855 O O . TRP A 1 237 ? -45.220 -40.209 7.020 1.00 91.30 250 TRP A O 1
ATOM 1866 N N . LEU A 1 238 ? -43.584 -39.700 5.556 1.00 90.31 251 LEU A N 1
ATOM 1867 C CA . LEU A 1 238 ? -44.436 -39.935 4.398 1.00 86.90 251 LEU A CA 1
ATOM 1868 C C . LEU A 1 238 ? -44.668 -41.423 4.187 1.00 85.39 251 LEU A C 1
ATOM 1869 O O . LEU A 1 238 ? -45.772 -41.839 3.814 1.00 85.56 251 LEU A O 1
ATOM 1874 N N . ARG A 1 239 ? -43.639 -42.239 4.429 1.00 84.05 252 ARG A N 1
ATOM 1875 C CA . ARG A 1 239 ? -43.781 -43.678 4.260 1.00 80.55 252 ARG A CA 1
ATOM 1876 C C . ARG A 1 239 ? -44.750 -44.266 5.281 1.00 85.48 252 ARG A C 1
ATOM 1877 O O . ARG A 1 239 ? -45.358 -45.315 5.030 1.00 81.60 252 ARG A O 1
ATOM 1885 N N . ARG A 1 240 ? -44.911 -43.607 6.435 1.00 87.13 253 ARG A N 1
ATOM 1886 C CA . ARG A 1 240 ? -45.830 -44.085 7.463 1.00 90.88 253 ARG A CA 1
ATOM 1887 C C . ARG A 1 240 ? -47.292 -43.838 7.119 1.00 91.96 253 ARG A C 1
ATOM 1888 O O . ARG A 1 240 ? -48.167 -44.507 7.680 1.00 94.74 253 ARG A O 1
ATOM 1896 N N . LEU A 1 241 ? -47.580 -42.896 6.226 1.00 91.50 254 LEU A N 1
ATOM 1897 C CA . LEU A 1 241 ? -48.958 -42.651 5.832 1.00 90.23 254 LEU A CA 1
ATOM 1898 C C . LEU A 1 241 ? -49.503 -43.846 5.063 1.00 91.47 254 LEU A C 1
ATOM 1899 O O . LEU A 1 241 ? -48.793 -44.472 4.271 1.00 90.24 254 LEU A O 1
ATOM 1904 N N . SER A 1 242 ? -50.771 -44.165 5.304 1.00 89.59 255 SER A N 1
ATOM 1905 C CA . SER A 1 242 ? -51.441 -45.248 4.595 1.00 96.02 255 SER A CA 1
ATOM 1906 C C . SER A 1 242 ? -52.140 -44.649 3.382 1.00 98.73 255 SER A C 1
ATOM 1907 O O . SER A 1 242 ? -53.139 -43.936 3.518 1.00 102.27 255 SER A O 1
ATOM 1910 N N . ARG A 1 243 ? -51.625 -44.953 2.194 1.00 91.12 256 ARG A N 1
ATOM 1911 C CA . ARG A 1 243 ? -52.040 -44.264 0.983 1.00 88.54 256 ARG A CA 1
ATOM 1912 C C . ARG A 1 243 ? -52.094 -45.244 -0.177 1.00 87.36 256 ARG A C 1
ATOM 1913 O O . ARG A 1 243 ? -51.553 -46.350 -0.113 1.00 80.28 256 ARG A O 1
ATOM 1921 N N . GLU A 1 244 ? -52.764 -44.817 -1.245 1.00 90.44 257 GLU A N 1
ATOM 1922 C CA . GLU A 1 244 ? -52.731 -45.565 -2.491 1.00 88.26 257 GLU A CA 1
ATOM 1923 C C . GLU A 1 244 ? -51.319 -45.555 -3.059 1.00 84.41 257 GLU A C 1
ATOM 1924 O O . GLU A 1 244 ? -50.519 -44.655 -2.785 1.00 75.73 257 GLU A O 1
ATOM 1930 N N . ASP A 1 245 ? -51.014 -46.563 -3.867 1.00 81.97 258 ASP A N 1
ATOM 1931 C CA . ASP A 1 245 ? -49.718 -46.642 -4.526 1.00 68.56 258 ASP A CA 1
ATOM 1932 C C . ASP A 1 245 ? -49.848 -45.988 -5.897 1.00 68.10 258 ASP A C 1
ATOM 1933 O O . ASP A 1 245 ? -50.487 -46.537 -6.800 1.00 76.36 258 ASP A O 1
ATOM 1938 N N . ASP A 1 246 ? -49.233 -44.818 -6.046 1.00 64.49 259 ASP A N 1
ATOM 1939 C CA . ASP A 1 246 ? -49.239 -44.043 -7.278 1.00 68.42 259 ASP A CA 1
ATOM 1940 C C . ASP A 1 246 ? -48.032 -44.334 -8.157 1.00 65.25 259 ASP A C 1
ATOM 1941 O O . ASP A 1 246 ? -47.782 -43.588 -9.110 1.00 60.74 259 ASP A O 1
ATOM 1946 N N . LEU A 1 247 ? -47.256 -45.368 -7.821 1.00 62.81 260 LEU A N 1
ATOM 1947 C CA . LEU A 1 247 ? -46.032 -45.743 -8.527 1.00 66.72 260 LEU A CA 1
ATOM 1948 C C . LEU A 1 247 ? -44.918 -44.722 -8.330 1.00 60.23 260 LEU A C 1
ATOM 1949 O O . LEU A 1 247 ? -44.087 -44.521 -9.218 1.00 59.28 260 LEU A O 1
ATOM 1954 N N . GLU A 1 248 ? -44.892 -44.075 -7.167 1.00 56.97 261 GLU A N 1
ATOM 1955 C CA . GLU A 1 248 ? -43.748 -43.256 -6.795 1.00 58.36 261 GLU A CA 1
ATOM 1956 C C . GLU A 1 248 ? -42.488 -44.114 -6.737 1.00 65.68 261 GLU A C 1
ATOM 1957 O O . GLU A 1 248 ? -42.531 -45.284 -6.344 1.00 64.17 261 GLU A O 1
ATOM 1963 N N . THR A 1 249 ? -41.359 -43.525 -7.128 1.00 58.56 262 THR A N 1
ATOM 1964 C CA . THR A 1 249 ? -40.128 -44.276 -7.329 1.00 64.08 262 THR A CA 1
ATOM 1965 C C . THR A 1 249 ? -38.944 -43.509 -6.752 1.00 68.44 262 THR A C 1
ATOM 1966 O O . THR A 1 249 ? -38.839 -42.292 -6.927 1.00 70.63 262 THR A O 1
ATOM 1970 N N . CYS A 1 250 ? -38.057 -44.230 -6.059 1.00 72.29 263 CYS A N 1
ATOM 1971 C CA . CYS A 1 250 ? -36.837 -43.643 -5.514 1.00 66.69 263 CYS A CA 1
ATOM 1972 C C . CYS A 1 250 ? -35.784 -43.509 -6.608 1.00 62.81 263 CYS A C 1
ATOM 1973 O O . CYS A 1 250 ? -35.524 -44.462 -7.350 1.00 61.10 263 CYS A O 1
ATOM 1976 N N . ALA A 1 251 ? -35.181 -42.324 -6.711 1.00 68.40 264 ALA A N 1
ATOM 1977 C CA . ALA A 1 251 ? -34.018 -42.161 -7.578 1.00 68.10 264 ALA A CA 1
ATOM 1978 C C . ALA A 1 251 ? -32.740 -42.632 -6.892 1.00 70.66 264 ALA A C 1
ATOM 1979 O O . ALA A 1 251 ? -31.882 -43.254 -7.528 1.00 67.46 264 ALA A O 1
ATOM 1981 N N . SER A 1 252 ? -32.596 -42.329 -5.606 1.00 72.66 265 SER A N 1
ATOM 1982 C CA . SER A 1 252 ? -31.413 -42.684 -4.828 1.00 71.85 265 SER A CA 1
ATOM 1983 C C . SER A 1 252 ? -31.862 -43.087 -3.421 1.00 76.95 265 SER A C 1
ATOM 1984 O O . SER A 1 252 ? -32.986 -42.776 -3.027 1.00 73.44 265 SER A O 1
ATOM 1987 N N . PRO A 1 253 ? -31.003 -43.785 -2.652 1.00 79.05 266 PRO A N 1
ATOM 1988 C CA . PRO A 1 253 ? -29.630 -44.256 -2.874 1.00 71.41 266 PRO A CA 1
ATOM 1989 C C . PRO A 1 253 ? -29.555 -45.425 -3.855 1.00 75.35 266 PRO A C 1
ATOM 1990 O O . PRO A 1 253 ? -30.589 -46.042 -4.117 1.00 75.25 266 PRO A O 1
ATOM 1994 N N . PRO A 1 254 ? -28.356 -45.710 -4.380 1.00 73.03 267 PRO A N 1
ATOM 1995 C CA . PRO A 1 254 ? -28.229 -46.719 -5.449 1.00 74.65 267 PRO A CA 1
ATOM 1996 C C . PRO A 1 254 ? -28.924 -48.041 -5.170 1.00 70.06 267 PRO A C 1
ATOM 1997 O O . PRO A 1 254 ? -29.417 -48.679 -6.110 1.00 73.84 267 PRO A O 1
ATOM 2001 N N . LEU A 1 255 ? -28.983 -48.479 -3.913 1.00 69.14 268 LEU A N 1
ATOM 2002 C CA . LEU A 1 255 ? -29.635 -49.744 -3.607 1.00 75.52 268 LEU A CA 1
ATOM 2003 C C . LEU A 1 255 ? -31.153 -49.640 -3.632 1.00 72.25 268 LEU A C 1
ATOM 2004 O O . LEU A 1 255 ? -31.830 -50.659 -3.801 1.00 77.27 268 LEU A O 1
ATOM 2009 N N . LEU A 1 256 ? -31.700 -48.441 -3.455 1.00 75.97 269 LEU A N 1
ATOM 2010 C CA . LEU A 1 256 ? -33.129 -48.208 -3.595 1.00 77.46 269 LEU A CA 1
ATOM 2011 C C . LEU A 1 256 ? -33.513 -47.639 -4.956 1.00 75.92 269 LEU A C 1
ATOM 2012 O O . LEU A 1 256 ? -34.692 -47.347 -5.178 1.00 77.41 269 LEU A O 1
ATOM 2017 N N . THR A 1 257 ? -32.555 -47.472 -5.865 1.00 71.55 270 THR A N 1
ATOM 2018 C CA . THR A 1 257 ? -32.839 -46.865 -7.160 1.00 71.70 270 THR A CA 1
ATOM 2019 C C . THR A 1 257 ? -33.669 -47.803 -8.029 1.00 73.61 270 THR A C 1
ATOM 2020 O O . THR A 1 257 ? -33.288 -48.954 -8.263 1.00 79.67 270 THR A O 1
ATOM 2024 N N . GLY A 1 258 ? -34.806 -47.303 -8.516 1.00 67.37 271 GLY A N 1
ATOM 2025 C CA . GLY A 1 258 ? -35.685 -48.058 -9.383 1.00 73.12 271 GLY A CA 1
ATOM 2026 C C . GLY A 1 258 ? -36.826 -48.767 -8.682 1.00 72.49 271 GLY A C 1
ATOM 2027 O O . GLY A 1 258 ? -37.741 -49.247 -9.361 1.00 72.72 271 GLY A O 1
ATOM 2028 N N . ARG A 1 259 ? -36.810 -48.827 -7.354 1.00 69.70 272 ARG A N 1
ATOM 2029 C CA . ARG A 1 259 ? -37.800 -49.571 -6.590 1.00 77.52 272 ARG A CA 1
ATOM 2030 C C . ARG A 1 259 ? -38.949 -48.663 -6.164 1.00 74.29 272 ARG A C 1
ATOM 2031 O O . ARG A 1 259 ? -38.760 -47.477 -5.886 1.00 67.40 272 ARG A O 1
ATOM 2039 N N . TYR A 1 260 ? -40.151 -49.232 -6.133 1.00 74.62 273 TYR A N 1
ATOM 2040 C CA . TYR A 1 260 ? -41.331 -48.449 -5.794 1.00 72.21 273 TYR A CA 1
ATOM 2041 C C . TYR A 1 260 ? -41.276 -47.988 -4.343 1.00 67.00 273 TYR A C 1
ATOM 2042 O O . TYR A 1 260 ? -40.925 -48.754 -3.442 1.00 70.80 273 TYR A O 1
ATOM 2051 N N . PHE A 1 261 ? -41.630 -46.717 -4.131 1.00 73.93 274 PHE A N 1
ATOM 2052 C CA . PHE A 1 261 ? -41.566 -46.097 -2.808 1.00 70.44 274 PHE A CA 1
ATOM 2053 C C . PHE A 1 261 ? -42.316 -46.913 -1.761 1.00 75.48 274 PHE A C 1
ATOM 2054 O O . PHE A 1 261 ? -41.815 -47.137 -0.653 1.00 78.58 274 PHE A O 1
ATOM 2062 N N . TRP A 1 262 ? -43.526 -47.363 -2.092 1.00 75.39 275 TRP A N 1
ATOM 2063 C CA . TRP A 1 262 ? -44.330 -48.094 -1.123 1.00 70.90 275 TRP A CA 1
ATOM 2064 C C . TRP A 1 262 ? -43.957 -49.568 -1.036 1.00 72.08 275 TRP A C 1
ATOM 2065 O O . TRP A 1 262 ? -44.359 -50.237 -0.078 1.00 72.82 275 TRP A O 1
ATOM 2076 N N . SER A 1 263 ? -43.203 -50.089 -2.005 1.00 72.49 276 SER A N 1
ATOM 2077 C CA . SER A 1 263 ? -42.728 -51.464 -1.931 1.00 77.49 276 SER A CA 1
ATOM 2078 C C . SER A 1 263 ? -41.509 -51.613 -1.032 1.00 86.57 276 SER A C 1
ATOM 2079 O O . SER A 1 263 ? -41.078 -52.744 -0.781 1.00 90.45 276 SER A O 1
ATOM 2082 N N . ILE A 1 264 ? -40.945 -50.508 -0.555 1.00 81.13 277 ILE A N 1
ATOM 2083 C CA . ILE A 1 264 ? -39.777 -50.538 0.319 1.00 83.02 277 ILE A CA 1
ATOM 2084 C C . ILE A 1 264 ? -40.249 -50.525 1.768 1.00 85.77 277 ILE A C 1
ATOM 2085 O O . ILE A 1 264 ? -41.057 -49.664 2.148 1.00 76.64 277 ILE A O 1
ATOM 2090 N N . PRO A 1 265 ? -39.789 -51.454 2.603 1.00 90.45 278 PRO A N 1
ATOM 2091 C CA . PRO A 1 265 ? -40.184 -51.438 4.015 1.00 87.59 278 PRO A CA 1
ATOM 2092 C C . PRO A 1 265 ? -39.615 -50.227 4.739 1.00 85.99 278 PRO A C 1
ATOM 2093 O O . PRO A 1 265 ? -38.615 -49.631 4.330 1.00 84.82 278 PRO A O 1
ATOM 2097 N N . GLU A 1 266 ? -40.282 -49.865 5.839 1.00 85.98 279 GLU A N 1
ATOM 2098 C CA . GLU A 1 266 ? -39.899 -48.667 6.583 1.00 86.20 279 GLU A CA 1
ATOM 2099 C C . GLU A 1 266 ? -38.493 -48.781 7.159 1.00 92.09 279 GLU A C 1
ATOM 2100 O O . GLU A 1 266 ? -37.811 -47.765 7.333 1.00 92.20 279 GLU A O 1
ATOM 2106 N N . GLU A 1 267 ? -38.041 -50.000 7.460 1.00 95.68 280 GLU A N 1
ATOM 2107 C CA . GLU A 1 267 ? -36.735 -50.171 8.083 1.00 92.06 280 GLU A CA 1
ATOM 2108 C C . GLU A 1 267 ? -35.588 -49.899 7.117 1.00 84.93 280 GLU A C 1
ATOM 2109 O O . GLU A 1 267 ? -34.450 -49.724 7.565 1.00 91.10 280 GLU A O 1
ATOM 2115 N N . GLU A 1 268 ? -35.853 -49.865 5.811 1.00 89.37 281 GLU A N 1
ATOM 2116 C CA . GLU A 1 268 ? -34.812 -49.678 4.806 1.00 85.40 281 GLU A CA 1
ATOM 2117 C C . GLU A 1 268 ? -34.638 -48.222 4.386 1.00 83.61 281 GLU A C 1
ATOM 2118 O O . GLU A 1 268 ? -33.844 -47.943 3.479 1.00 80.67 281 GLU A O 1
ATOM 2124 N N . PHE A 1 269 ? -35.357 -47.293 5.008 1.00 78.65 282 PHE A N 1
ATOM 2125 C CA . PHE A 1 269 ? -35.122 -45.870 4.795 1.00 86.83 282 PHE A CA 1
ATOM 2126 C C . PHE A 1 269 ? -34.161 -45.400 5.879 1.00 88.23 282 PHE A C 1
ATOM 2127 O O . PHE A 1 269 ? -34.543 -45.282 7.048 1.00 90.98 282 PHE A O 1
ATOM 2135 N N . LEU A 1 270 ? -32.925 -45.101 5.486 1.00 90.77 283 LEU A N 1
ATOM 2136 C CA . LEU A 1 270 ? -31.833 -44.903 6.431 1.00 91.06 283 LEU A CA 1
ATOM 2137 C C . LEU A 1 270 ? -31.097 -43.608 6.132 1.00 95.27 283 LEU A C 1
ATOM 2138 O O . LEU A 1 270 ? -30.777 -43.320 4.974 1.00 93.29 283 LEU A O 1
ATOM 2143 N N . CYS A 1 271 ? -30.816 -42.841 7.175 1.00 102.92 284 CYS A N 1
ATOM 2144 C CA . CYS A 1 271 ? -29.899 -41.718 7.088 1.00 109.03 284 CYS A CA 1
ATOM 2145 C C . CYS A 1 271 ? -28.572 -42.123 7.715 1.00 108.33 284 CYS A C 1
ATOM 2146 O O . CYS A 1 271 ? -28.541 -42.883 8.686 1.00 112.55 284 CYS A O 1
ATOM 2149 N N . GLU A 1 272 ? -27.483 -41.630 7.144 1.00 114.51 285 GLU A N 1
ATOM 2150 C CA . GLU A 1 272 ? -26.137 -42.018 7.549 1.00 119.24 285 GLU A CA 1
ATOM 2151 C C . GLU A 1 272 ? -25.540 -40.956 8.458 1.00 126.45 285 GLU A C 1
ATOM 2152 O O . GLU A 1 272 ? -25.498 -39.781 8.072 1.00 129.81 285 GLU A O 1
ATOM 2158 N N . PRO A 1 273 ? -25.074 -41.325 9.653 1.00 132.41 286 PRO A N 1
ATOM 2159 C CA . PRO A 1 273 ? -24.456 -40.330 10.529 1.00 139.37 286 PRO A CA 1
ATOM 2160 C C . PRO A 1 273 ? -23.221 -39.742 9.891 1.00 141.09 286 PRO A C 1
ATOM 2161 O O . PRO A 1 273 ? -22.573 -40.380 9.039 1.00 133.70 286 PRO A O 1
ATOM 2165 N N . PRO A 1 274 ? -22.830 -38.515 10.289 1.00 143.44 287 PRO A N 1
ATOM 2166 C CA . PRO A 1 274 ? -21.671 -37.817 9.720 1.00 143.16 287 PRO A CA 1
ATOM 2167 C C . PRO A 1 274 ? -20.385 -38.622 9.864 1.00 145.15 287 PRO A C 1
ATOM 2168 O O . PRO A 1 274 ? -19.336 -38.016 10.049 1.00 142.31 287 PRO A O 1
ATOM 2172 N N . GLY A 1 299 ? -22.345 -39.018 4.620 1.00 133.82 312 GLY A N 1
ATOM 2173 C CA . GLY A 1 299 ? -22.776 -37.776 4.009 1.00 139.71 312 GLY A CA 1
ATOM 2174 C C . GLY A 1 299 ? -24.237 -37.775 3.604 1.00 140.63 312 GLY A C 1
ATOM 2175 O O . GLY A 1 299 ? -24.653 -36.980 2.762 1.00 142.48 312 GLY A O 1
ATOM 2176 N N . ASP A 1 300 ? -25.014 -38.688 4.179 1.00 133.57 313 ASP A N 1
ATOM 2177 C CA . ASP A 1 300 ? -26.450 -38.736 3.926 1.00 128.83 313 ASP A CA 1
ATOM 2178 C C . ASP A 1 300 ? -27.251 -38.478 5.201 1.00 124.65 313 ASP A C 1
ATOM 2179 O O . ASP A 1 300 ? -27.355 -39.357 6.053 1.00 125.56 313 ASP A O 1
ATOM 2184 N N . PRO A 1 301 ? -27.826 -37.273 5.343 1.00 129.87 314 PRO A N 1
ATOM 2185 C CA . PRO A 1 301 ? -27.597 -36.044 4.573 1.00 133.04 314 PRO A CA 1
ATOM 2186 C C . PRO A 1 301 ? -26.247 -35.391 4.907 1.00 137.99 314 PRO A C 1
ATOM 2187 O O . PRO A 1 301 ? -25.605 -35.821 5.871 1.00 139.64 314 PRO A O 1
ATOM 2191 N N . GLU A 1 302 ? -25.837 -34.416 4.088 1.00 138.76 315 GLU A N 1
ATOM 2192 C CA . GLU A 1 302 ? -24.557 -33.680 4.162 1.00 140.11 315 GLU A CA 1
ATOM 2193 C C . GLU A 1 302 ? -23.490 -34.351 3.297 1.00 141.03 315 GLU A C 1
ATOM 2194 O O . GLU A 1 302 ? -22.336 -34.483 3.705 1.00 143.70 315 GLU A O 1
ATOM 2200 N N . SER A 1 347 ? -25.083 -32.338 11.890 1.00 152.51 360 SER A N 1
ATOM 2201 C CA . SER A 1 347 ? -25.626 -32.821 13.155 1.00 157.91 360 SER A CA 1
ATOM 2202 C C . SER A 1 347 ? -27.010 -33.441 12.954 1.00 158.40 360 SER A C 1
ATOM 2203 O O . SER A 1 347 ? -27.915 -33.212 13.752 1.00 158.98 360 SER A O 1
ATOM 2206 N N . ASN A 1 348 ? -27.162 -34.240 11.897 1.00 158.16 361 ASN A N 1
ATOM 2207 C CA . ASN A 1 348 ? -28.449 -34.827 11.556 1.00 156.81 361 ASN A CA 1
ATOM 2208 C C . ASN A 1 348 ? -28.879 -35.831 12.645 1.00 160.14 361 ASN A C 1
ATOM 2209 O O . ASN A 1 348 ? -28.107 -36.134 13.558 1.00 162.52 361 ASN A O 1
ATOM 2214 N N . PRO A 1 349 ? -30.122 -36.411 12.552 1.00 161.15 362 PRO A N 1
ATOM 2215 C CA . PRO A 1 349 ? -30.725 -37.095 13.713 1.00 165.13 362 PRO A CA 1
ATOM 2216 C C . PRO A 1 349 ? -29.842 -38.037 14.531 1.00 170.58 362 PRO A C 1
ATOM 2217 O O . PRO A 1 349 ? -30.069 -38.162 15.740 1.00 171.77 362 PRO A O 1
ATOM 2221 N N . ALA A 1 350 ? -28.849 -38.702 13.924 1.00 167.24 363 ALA A N 1
ATOM 2222 C CA . ALA A 1 350 ? -27.953 -39.538 14.719 1.00 166.94 363 ALA A CA 1
ATOM 2223 C C . ALA A 1 350 ? -27.171 -38.710 15.731 1.00 172.36 363 ALA A C 1
ATOM 2224 O O . ALA A 1 350 ? -26.906 -39.175 16.845 1.00 171.18 363 ALA A O 1
ATOM 2226 N N . GLY A 1 351 ? -26.816 -37.479 15.373 1.00 169.59 364 GLY A N 1
ATOM 2227 C CA . GLY A 1 351 ? -26.108 -36.592 16.276 1.00 167.21 364 GLY A CA 1
ATOM 2228 C C . GLY A 1 351 ? -24.613 -36.559 16.032 1.00 168.66 364 GLY A C 1
ATOM 2229 O O . GLY A 1 351 ? -24.008 -37.583 15.696 1.00 171.01 364 GLY A O 1
ATOM 2230 N N . GLU A 1 352 ? -23.997 -35.398 16.236 1.00 165.60 365 GLU A N 1
ATOM 2231 C CA . GLU A 1 352 ? -22.573 -35.230 15.948 1.00 167.26 365 GLU A CA 1
ATOM 2232 C C . GLU A 1 352 ? -21.964 -34.063 16.727 1.00 166.43 365 GLU A C 1
ATOM 2233 O O . GLU A 1 352 ? -20.760 -34.039 16.996 1.00 161.98 365 GLU A O 1
#

Nearest PDB structures (foldseek):
  5xnq-assembly1_A-2  TM=1.004E+00  e=1.838E-52  Homo sapiens
  5xnp-assembly1_B  TM=9.851E-01  e=5.922E-42  Homo sapiens
  5xws-assembly1_A-2  TM=9.981E-01  e=7.589E-39  Homo sapiens
  5xwt-assembly1_B  TM=9.946E-01  e=5.051E-35  Homo sapiens
  6f2o-assembly1_A-2  TM=9.657E-01  e=2.840E-32  Mus musculus

InterPro domains:
  IPR001611 Leucine-rich repeat [PF13855] (99-159)
  IPR001611 Leucine-rich repeat [PF13855] (172-213)
  IPR001611 Leucine-rich repeat [PS51450] (100-121)
  IPR001611 Leucine-rich repeat [PS51450] (148-169)
  IPR001611 Leucine-rich repeat [PS51450] (172-193)
  IPR003591 Leucine-rich repeat, typical subtype [SM00369] (74-97)
  IPR003591 Leucine-rich repeat, typical subtype [SM00369] (98-121)
  IPR003591 Leucine-rich repeat, typical subtype [SM00369] (122-145)
  IPR003591 Leucine-rich repeat, typical subtype [SM00369] (146-169)
  IPR003591 Leucine-rich repeat, typical subtype [SM00369] (170-193)
  IPR003591 Leucine-rich repeat, typical subtype [SM00369] (194-218)
  IPR003598 Immunoglobulin subtype 2 [SM00408] (299-364)
  IPR003599 Immunoglobulin domain subtype [SM00409] (293-375)
  IPR007110 Immunoglobulin-like domain [PS50835] (287-373)
  IPR013783 Immunoglobulin-like fold [G3DSA:2.60.40.10] (287-375)
  IPR013783 Immunoglobulin-like fold [G3DSA:2.60.40.10] (418-518)
  IPR032675 Leucine-rich repeat domain superfamily [G3DSA:3.80.10.10] (20-152)
  IPR032675 Leucine-rich repeat domain superfamily [G3DSA:3.80.10.10] (153-286)
  IPR036116 Fibronectin type III superfamily [SSF49265] (422-495)
  IPR036179 Immunoglobulin-like domain superfamily [SSF48726] (284-374)

Radius of gyration: 22.62 Å; Cα contacts (8 Å, |Δi|>4): 717; chains: 1; bounding box: 57×60×50 Å

Foldseek 3Di:
DPDDAKADPQWDWDCDPPAIEIANDQSQDQAQGQIHGLAHQEYHHEHYAHAEQDLNRNANNANHAYYAHHQYAYAYYDFCSCQNYARHQEYHPDQYAHQEAEQRHCVRYQNHQYYAHANYAHAYYDQNNLQRVLQHQEDHHHQYAYQDDNLVSQLSNANHQYDEQANYAHADDDACRCARHPNHQEYEHHQYAHQADHDDVLCLLQAWDDPPPGGDDRRHHYHNANYQHAFALRCLVVLPGHHDQPQHAHCDDPVRHPPGSNVDDSVPRHADPPVRPPCPPVGD